Protein AF-A0A060W555-F1 (afdb_monomer_lite)

Sequence (257 aa):
MMDVLGPDVHVKNIGNIHFVQFDSEGVFGWILMDRNVIEMTLTAEPIEFIDMRSRKRRDLESKAELLHSDVLPRIPNPIACLSSNDMLIFQLTINYNDRHLSHFPVYQKDHLFNSNPSWDFGAFRRLERLMKQTQFNSTRFAHVFSETGKYVFLDNAIPEWSLVVVVSERGTECDPTAAVFQPMTPAQLVKHGVIKQHRLNLLPDWGAIVGEVHSVCISNATLIPYLWCISSMLNIFSQSNCLDYSEVVDTSLFKSQ

pLDDT: mean 71.13, std 19.45, range [26.72, 94.5]

Radius of gyration: 34.6 Å; chains: 1; bounding box: 97×50×105 Å

Organism: Oncorhynchus mykiss (NCBI:txid8022)

Foldseek 3Di:
DAQEADDPDDDPDADAEWEWEFDPVFIWTFDDPDPVVVVCVVPDDDDDPPPPPDDDDDDPDVVVVVVVPPPTPTAGLWEFFAEARYKYKYFWAADPVALLQTWDWDWDLPFLQWPCNPDPPVQVVVVNCCSHPHPDDRRIYMYTHRDAGWTKTAISNHRVHIYIYGYDDVPRGDPPVDGSIDHPDPVVCVVSVSDRNDPPPPDPPPVVVCVVVVVVVVCCVPVVVVVVVVVVVVVVVVVVPPPDDDDDDDDDDDDDD

Secondary structure (DSSP, 8-state):
---EE---S--SS---EEEEEEETTEEEEE----HHHHHHHHHPPP-----------SS-STTTGGGSS----EEESEEEEE-TTEEEEEE-B--SS-GGG-B-EEE-TT-TT---TT--THHHHHHHHHHHHS-----EEEEEE-S-EEEEEEESS-TT-EEEEEEPPTTS---TTS-SEEE--HHHHHHTT------------HHHHHHHHHHHHHHHHHHHHHHHHHHHHHHHHHHTT-S--------------

Structure (mmCIF, N/CA/C/O backbone):
data_AF-A0A060W555-F1
#
_entry.id   AF-A0A060W555-F1
#
loop_
_atom_site.group_PDB
_atom_site.id
_atom_site.type_symbol
_atom_site.label_atom_id
_atom_site.label_alt_id
_atom_site.label_comp_id
_atom_site.label_asym_id
_atom_site.label_entity_id
_atom_site.label_seq_id
_atom_site.pdbx_PDB_ins_code
_atom_site.Cartn_x
_atom_site.Cartn_y
_atom_site.Cartn_z
_atom_site.occupancy
_atom_site.B_iso_or_equiv
_atom_site.auth_seq_id
_atom_site.auth_comp_id
_atom_site.auth_asym_id
_atom_site.auth_atom_id
_atom_site.pdbx_PDB_model_num
ATOM 1 N N . MET A 1 1 ? 8.173 -26.189 -8.521 1.00 43.22 1 MET A N 1
ATOM 2 C CA . MET A 1 1 ? 8.620 -24.784 -8.397 1.00 43.22 1 MET A CA 1
ATOM 3 C C . MET A 1 1 ? 7.716 -24.115 -7.371 1.00 43.22 1 MET A C 1
ATOM 5 O O . MET A 1 1 ? 6.527 -24.400 -7.410 1.00 43.22 1 MET A O 1
ATOM 9 N N . MET A 1 2 ? 8.241 -23.347 -6.409 1.00 45.09 2 MET A N 1
ATOM 10 C CA . MET A 1 2 ? 7.394 -22.633 -5.436 1.00 45.09 2 MET A CA 1
ATOM 11 C C . MET A 1 2 ? 7.111 -21.229 -5.965 1.00 45.09 2 MET A C 1
ATOM 13 O O . MET A 1 2 ? 8.002 -20.386 -5.999 1.00 45.09 2 MET A O 1
ATOM 17 N N . ASP A 1 3 ? 5.886 -21.017 -6.432 1.00 71.81 3 ASP A N 1
ATOM 18 C CA . ASP A 1 3 ? 5.451 -19.766 -7.062 1.00 71.81 3 ASP A CA 1
ATOM 19 C C . ASP A 1 3 ? 4.991 -18.697 -6.045 1.00 71.81 3 ASP A C 1
ATOM 21 O O . ASP A 1 3 ? 5.063 -17.503 -6.325 1.00 71.81 3 ASP A O 1
ATOM 25 N N . VAL A 1 4 ? 4.618 -19.111 -4.827 1.00 76.25 4 VAL A N 1
ATOM 26 C CA . VAL A 1 4 ? 4.219 -18.217 -3.726 1.00 76.25 4 VAL A CA 1
ATOM 27 C C . VAL A 1 4 ? 5.290 -18.193 -2.630 1.00 76.25 4 VAL A C 1
ATOM 29 O O . VAL A 1 4 ? 5.727 -19.244 -2.161 1.00 76.25 4 VAL A O 1
ATOM 32 N N . LEU A 1 5 ? 5.684 -16.994 -2.194 1.00 82.12 5 LEU A N 1
ATOM 33 C CA . LEU A 1 5 ? 6.508 -16.751 -1.007 1.00 82.12 5 LEU A CA 1
ATOM 34 C C . LEU A 1 5 ? 5.628 -16.426 0.212 1.00 82.12 5 LEU A C 1
ATOM 36 O O . LEU A 1 5 ? 4.800 -15.518 0.155 1.00 82.12 5 LEU A O 1
ATOM 40 N N . GLY A 1 6 ? 5.873 -17.100 1.338 1.00 77.19 6 GLY A N 1
ATOM 41 C CA . GLY A 1 6 ? 5.122 -16.912 2.585 1.00 77.19 6 GLY A CA 1
ATOM 42 C C . GLY A 1 6 ? 3.840 -17.763 2.665 1.00 77.19 6 GLY A C 1
ATOM 43 O O . GLY A 1 6 ? 3.644 -18.646 1.829 1.00 77.19 6 GLY A O 1
ATOM 44 N N . PRO A 1 7 ? 2.968 -17.523 3.664 1.00 71.12 7 PRO A N 1
ATOM 45 C CA . PRO A 1 7 ? 3.094 -16.498 4.704 1.00 71.12 7 PRO A CA 1
ATOM 46 C C . PRO A 1 7 ? 4.160 -16.836 5.763 1.00 71.12 7 PRO A C 1
ATOM 48 O O . PRO A 1 7 ? 4.247 -17.965 6.237 1.00 71.12 7 PRO A O 1
ATOM 51 N N . ASP A 1 8 ? 4.941 -15.832 6.187 1.00 65.62 8 ASP A N 1
ATOM 52 C CA . ASP A 1 8 ? 5.960 -15.978 7.252 1.00 65.62 8 ASP A CA 1
ATOM 53 C C . ASP A 1 8 ? 5.332 -16.297 8.638 1.00 65.62 8 ASP A C 1
ATOM 55 O O . ASP A 1 8 ? 6.018 -16.799 9.529 1.00 65.62 8 ASP A O 1
ATOM 59 N N . VAL A 1 9 ? 4.030 -16.030 8.838 1.00 68.31 9 VAL A N 1
ATOM 60 C CA . VAL A 1 9 ? 3.319 -16.190 10.123 1.00 68.31 9 VAL A CA 1
ATOM 61 C C . VAL A 1 9 ? 2.341 -17.369 10.076 1.00 68.31 9 VAL A C 1
ATOM 63 O O . VAL A 1 9 ? 1.409 -17.389 9.276 1.00 68.31 9 VAL A O 1
ATOM 66 N N . HIS A 1 10 ? 2.503 -18.325 10.995 1.00 63.22 10 HIS A N 1
ATOM 67 C CA . HIS A 1 10 ? 1.606 -19.478 11.150 1.00 63.22 10 HIS A CA 1
ATOM 68 C C . HIS A 1 10 ? 0.329 -19.101 11.927 1.00 63.22 10 HIS A C 1
ATOM 70 O O . HIS A 1 10 ? 0.179 -19.414 13.111 1.00 63.22 10 HIS A O 1
ATOM 76 N N . VAL A 1 11 ? -0.600 -18.409 11.264 1.00 63.72 11 VAL A N 1
ATOM 77 C CA . VAL A 1 11 ? -1.902 -18.041 11.844 1.00 63.72 11 VAL A CA 1
ATOM 78 C C . VAL A 1 11 ? -2.838 -19.256 11.846 1.00 63.72 11 VAL A C 1
ATOM 80 O O . VAL A 1 11 ? -3.101 -19.850 10.805 1.00 63.72 11 VAL A O 1
ATOM 83 N N . LYS A 1 12 ? -3.363 -19.635 13.021 1.00 61.41 12 LYS A N 1
ATOM 84 C CA . LYS A 1 12 ? -4.212 -20.838 13.196 1.00 61.41 12 LYS A CA 1
ATOM 85 C C . LYS A 1 12 ? -5.604 -20.747 12.555 1.00 61.41 12 LYS A C 1
ATOM 87 O O . LYS A 1 12 ? -6.291 -21.759 12.481 1.00 61.41 12 LYS A O 1
ATOM 92 N N . ASN A 1 13 ? -6.030 -19.552 12.160 1.00 72.19 13 ASN A N 1
ATOM 93 C CA . ASN A 1 13 ? -7.325 -19.285 11.549 1.00 72.19 13 ASN A CA 1
ATOM 94 C C . ASN A 1 13 ? -7.154 -18.137 10.547 1.00 72.19 13 ASN A C 1
ATOM 96 O O . ASN A 1 13 ? -7.104 -16.977 10.952 1.00 72.19 13 ASN A O 1
ATOM 100 N N . ILE A 1 14 ? -6.990 -18.474 9.268 1.00 75.88 14 ILE A N 1
ATOM 101 C CA . ILE A 1 14 ? -6.924 -17.498 8.173 1.00 75.88 14 ILE A CA 1
ATOM 102 C C . ILE A 1 14 ? -8.362 -17.102 7.819 1.00 75.88 14 ILE A C 1
ATOM 104 O O . ILE A 1 14 ? -9.239 -17.964 7.768 1.00 75.88 14 ILE A O 1
ATOM 108 N N . GLY A 1 15 ? -8.595 -15.806 7.625 1.00 78.62 15 GLY A N 1
ATOM 109 C CA . GLY A 1 15 ? -9.870 -15.255 7.179 1.00 78.62 15 GLY A CA 1
ATOM 110 C C . GLY A 1 15 ? -10.066 -15.387 5.668 1.00 78.62 15 GLY A C 1
ATOM 111 O O . GLY A 1 15 ? -9.721 -16.395 5.050 1.00 78.62 15 GLY A O 1
ATOM 112 N N . ASN A 1 16 ? -10.620 -14.345 5.061 1.00 82.62 16 ASN A N 1
ATOM 113 C CA . ASN A 1 16 ? -10.800 -14.259 3.619 1.00 82.62 16 ASN A CA 1
ATOM 114 C C . ASN A 1 16 ? -9.452 -14.098 2.898 1.00 82.62 16 ASN A C 1
ATOM 116 O O . ASN A 1 16 ? -8.476 -13.595 3.460 1.00 82.62 16 ASN A O 1
ATOM 120 N N . ILE A 1 17 ? -9.403 -14.516 1.631 1.00 82.31 17 ILE A N 1
ATOM 121 C CA . ILE A 1 17 ? -8.217 -14.400 0.776 1.00 82.31 17 ILE A CA 1
ATOM 122 C C . ILE A 1 17 ? -8.527 -13.425 -0.357 1.00 82.31 17 ILE A C 1
ATOM 124 O O . ILE A 1 17 ? -9.471 -13.628 -1.121 1.00 82.31 17 ILE A O 1
ATOM 128 N N . HIS A 1 18 ? -7.713 -12.382 -0.476 1.00 86.06 18 HIS A N 1
ATOM 129 C CA . HIS A 1 18 ? -7.883 -11.307 -1.447 1.00 86.06 18 HIS A CA 1
ATOM 130 C C . HIS A 1 18 ? -6.609 -11.111 -2.274 1.00 86.06 18 HIS A C 1
ATOM 132 O O . HIS A 1 18 ? -5.505 -11.386 -1.807 1.00 86.06 18 HIS A O 1
ATOM 138 N N . PHE A 1 19 ? -6.758 -10.635 -3.511 1.00 84.62 19 PHE A N 1
ATOM 139 C CA . PHE A 1 19 ? -5.667 -10.561 -4.483 1.00 84.62 19 PHE A CA 1
ATOM 140 C C . PHE A 1 19 ? -5.404 -9.113 -4.911 1.00 84.62 19 PHE A C 1
ATOM 142 O O . PHE A 1 19 ? -6.335 -8.354 -5.188 1.00 84.62 19 PHE A O 1
ATOM 149 N N . VAL A 1 20 ? -4.126 -8.736 -4.971 1.00 87.06 20 VAL A N 1
ATOM 150 C CA . VAL A 1 20 ? -3.661 -7.438 -5.484 1.00 87.06 20 VAL A CA 1
ATOM 151 C C . VAL A 1 20 ? -2.515 -7.675 -6.458 1.00 87.06 20 VAL A C 1
ATOM 153 O O . VAL A 1 20 ? -1.606 -8.448 -6.173 1.00 87.06 20 VAL A O 1
ATOM 156 N N . GLN A 1 21 ? -2.543 -6.990 -7.593 1.00 87.31 21 GLN A N 1
ATOM 157 C CA . GLN A 1 21 ? -1.526 -7.061 -8.638 1.00 87.31 21 GLN A CA 1
ATOM 158 C C . GLN A 1 21 ? -0.678 -5.787 -8.635 1.00 87.31 21 GLN A C 1
ATOM 160 O O . GLN A 1 21 ? -1.229 -4.688 -8.619 1.00 87.31 21 GLN A O 1
ATOM 165 N N . PHE A 1 22 ? 0.645 -5.950 -8.668 1.00 86.56 22 PHE A N 1
ATOM 166 C CA . PHE A 1 22 ? 1.635 -4.893 -8.883 1.00 86.56 22 PHE A CA 1
ATOM 167 C C . PHE A 1 22 ? 2.273 -5.117 -10.260 1.00 86.56 22 PHE A C 1
ATOM 169 O O . PHE A 1 22 ? 2.995 -6.097 -10.463 1.00 86.56 22 PHE A O 1
ATOM 176 N N . ASP A 1 23 ? 1.969 -4.240 -11.217 1.00 83.88 23 ASP A N 1
ATOM 177 C CA . ASP A 1 23 ? 2.331 -4.397 -12.629 1.00 83.88 23 A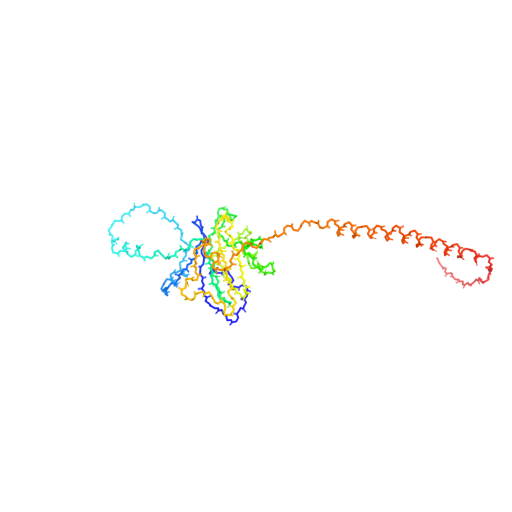SP A CA 1
ATOM 178 C C . ASP A 1 23 ? 2.733 -3.058 -13.260 1.00 83.88 23 ASP A C 1
ATOM 180 O O . ASP A 1 23 ? 2.424 -1.988 -12.745 1.00 83.88 23 ASP A O 1
ATOM 184 N N . SER A 1 24 ? 3.356 -3.142 -14.426 1.00 81.56 24 SER A N 1
ATOM 185 C CA . SER A 1 24 ? 3.757 -2.058 -15.326 1.00 81.56 24 SER A CA 1
ATOM 186 C C . SER A 1 24 ? 2.614 -1.176 -15.854 1.00 81.56 24 SER A C 1
ATOM 188 O O . SER A 1 24 ? 2.875 -0.118 -16.424 1.00 81.56 24 SER A O 1
ATOM 190 N N . GLU A 1 25 ? 1.354 -1.568 -15.636 1.00 78.19 25 GLU A N 1
ATOM 191 C CA . GLU A 1 25 ? 0.164 -0.740 -15.885 1.00 78.19 25 GLU A CA 1
ATOM 192 C C . GLU A 1 25 ? -0.353 -0.007 -14.629 1.00 78.19 25 GLU A C 1
ATOM 194 O O . GLU A 1 25 ? -1.185 0.894 -14.750 1.00 78.19 25 GLU A O 1
ATOM 199 N N . GLY A 1 26 ? 0.062 -0.415 -13.423 1.00 79.56 26 GLY A N 1
ATOM 200 C CA . GLY A 1 26 ? -0.498 0.076 -12.162 1.00 79.56 26 GLY A CA 1
ATOM 201 C C . GLY A 1 26 ? -0.587 -0.962 -11.038 1.00 79.56 26 GLY A C 1
ATOM 202 O O . GLY A 1 26 ? -0.265 -2.142 -11.195 1.00 79.56 26 GLY A O 1
ATOM 203 N N . VAL A 1 27 ? -1.101 -0.512 -9.888 1.00 82.44 27 VAL A N 1
ATOM 204 C CA . VAL A 1 27 ? -1.484 -1.375 -8.758 1.00 82.44 27 VAL A CA 1
ATOM 205 C C . VAL A 1 27 ? -2.998 -1.572 -8.756 1.00 82.44 27 VAL A C 1
ATOM 207 O O . VAL A 1 27 ? -3.743 -0.591 -8.706 1.00 82.44 27 VAL A O 1
ATOM 210 N N . PHE A 1 28 ? -3.456 -2.829 -8.788 1.00 82.69 28 PHE A N 1
ATOM 211 C CA . PHE A 1 28 ? -4.868 -3.182 -8.986 1.00 82.69 28 PHE A CA 1
ATOM 212 C C . PHE A 1 28 ? -5.403 -4.154 -7.933 1.00 82.69 28 PHE A C 1
ATOM 214 O O . PHE A 1 28 ? -4.825 -5.218 -7.714 1.00 82.69 28 PHE A O 1
ATOM 221 N N . GLY A 1 29 ? -6.547 -3.828 -7.327 1.00 80.69 29 GLY A N 1
ATOM 222 C CA . GLY A 1 29 ? -7.304 -4.749 -6.470 1.00 80.69 29 GLY A CA 1
ATOM 223 C C . GLY A 1 29 ? -8.239 -5.639 -7.293 1.00 80.69 29 GLY A C 1
ATOM 224 O O . GLY A 1 29 ? -8.904 -5.137 -8.201 1.00 80.69 29 GLY A O 1
ATOM 225 N N . TRP A 1 30 ? -8.289 -6.938 -6.983 1.00 74.62 30 TRP A N 1
ATOM 226 C CA . TRP A 1 30 ? -9.072 -7.942 -7.717 1.00 74.62 30 TRP A CA 1
ATOM 227 C C . TRP A 1 30 ? -10.288 -8.415 -6.907 1.00 74.62 30 TRP A C 1
ATOM 229 O O . TRP A 1 30 ? -10.146 -9.080 -5.880 1.00 74.62 30 TRP A O 1
ATOM 239 N N . ILE A 1 31 ? -11.500 -8.124 -7.389 1.00 66.69 31 ILE A N 1
ATOM 240 C CA . ILE A 1 31 ? -12.746 -8.627 -6.789 1.00 66.69 31 ILE A CA 1
ATOM 241 C C . ILE A 1 31 ? -13.133 -9.946 -7.476 1.00 66.69 31 ILE A C 1
ATOM 243 O O . ILE A 1 31 ? -13.785 -9.954 -8.518 1.00 66.69 31 ILE A O 1
ATOM 247 N N . LEU A 1 32 ? -12.702 -11.067 -6.895 1.00 60.81 32 LEU A N 1
ATOM 248 C CA . LEU A 1 32 ? -12.999 -12.416 -7.388 1.00 60.81 32 LEU A CA 1
ATOM 249 C C . LEU A 1 32 ? -14.419 -12.839 -6.979 1.00 60.81 32 LEU A C 1
ATOM 251 O O . LEU A 1 32 ? -14.627 -13.317 -5.866 1.00 60.81 32 LEU A O 1
ATOM 255 N N . MET A 1 33 ? -15.389 -12.658 -7.880 1.00 54.38 33 MET A N 1
ATOM 256 C CA . MET A 1 33 ? -16.788 -13.054 -7.650 1.00 54.38 33 MET A CA 1
ATOM 257 C C . MET A 1 33 ? -17.048 -14.553 -7.890 1.00 54.38 33 MET A C 1
ATOM 259 O O . MET A 1 33 ? -17.910 -15.131 -7.232 1.00 54.38 33 MET A O 1
ATOM 263 N N . ASP A 1 34 ? -16.294 -15.194 -8.793 1.00 48.31 34 ASP A N 1
ATOM 264 C CA . ASP A 1 34 ? -16.591 -16.540 -9.302 1.00 48.31 34 ASP A CA 1
ATOM 265 C C . ASP A 1 34 ? -15.461 -17.554 -9.095 1.00 48.31 34 ASP A C 1
ATOM 267 O O . ASP A 1 34 ? -14.292 -17.291 -9.379 1.00 48.31 34 ASP A O 1
ATOM 271 N N . ARG A 1 35 ? -15.818 -18.774 -8.664 1.00 46.81 35 ARG A N 1
ATOM 272 C CA . ARG A 1 35 ? -14.850 -19.846 -8.345 1.00 46.81 35 ARG A CA 1
ATOM 273 C C . ARG A 1 35 ? -13.970 -20.263 -9.524 1.00 46.81 35 ARG A C 1
ATOM 275 O O . ARG A 1 35 ? -12.786 -20.511 -9.321 1.00 46.81 35 ARG A O 1
ATOM 282 N N . ASN A 1 36 ? -14.518 -20.311 -10.737 1.00 43.91 36 ASN A N 1
ATOM 283 C CA . ASN A 1 36 ? -13.766 -20.726 -11.928 1.00 43.91 36 ASN A CA 1
ATOM 284 C C . ASN A 1 36 ? -12.634 -19.730 -12.250 1.00 43.91 36 ASN A C 1
ATOM 286 O O . ASN A 1 36 ? -11.554 -20.125 -12.689 1.00 43.91 36 ASN A O 1
ATOM 290 N N . V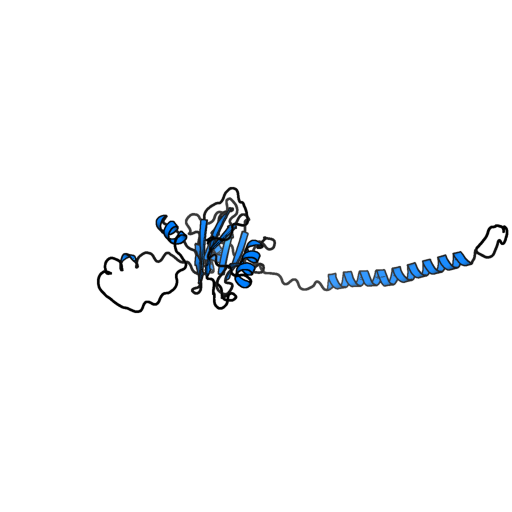AL A 1 37 ? -12.856 -18.443 -11.960 1.00 49.88 37 VAL A N 1
ATOM 291 C CA . VAL A 1 37 ? -11.844 -17.387 -12.095 1.00 49.88 37 VAL A CA 1
ATOM 292 C C . VAL A 1 37 ? -10.722 -17.574 -11.073 1.00 49.88 37 VAL A C 1
ATOM 294 O O . VAL A 1 37 ? -9.567 -17.304 -11.392 1.00 49.88 37 VAL A O 1
ATOM 297 N N . ILE A 1 38 ? -11.019 -18.078 -9.868 1.00 51.53 38 ILE A N 1
ATOM 298 C CA . ILE A 1 38 ? -10.000 -18.365 -8.845 1.00 51.53 38 ILE A CA 1
ATOM 299 C C . ILE A 1 38 ? -9.034 -19.447 -9.344 1.00 51.53 38 ILE A C 1
ATOM 301 O O . ILE A 1 38 ? -7.824 -19.247 -9.278 1.00 51.53 38 ILE A O 1
ATOM 305 N N . GLU A 1 39 ? -9.533 -20.559 -9.898 1.00 45.34 39 GLU A N 1
ATOM 306 C CA . GLU A 1 39 ? -8.666 -21.604 -10.465 1.00 45.34 39 GLU A CA 1
ATOM 307 C C . GLU A 1 39 ? -7.840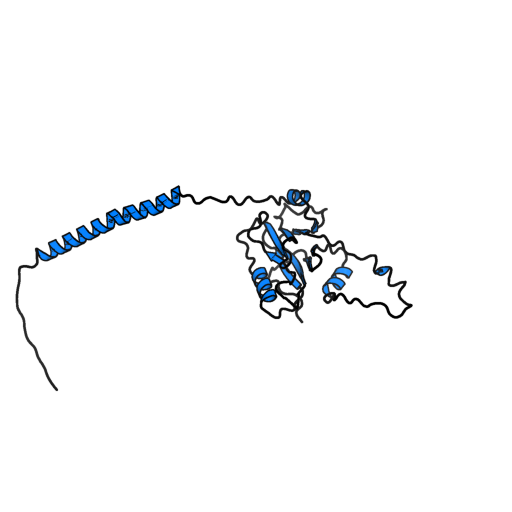 -21.082 -11.644 1.00 45.34 39 GLU A C 1
ATOM 309 O O . GLU A 1 39 ? -6.631 -21.311 -11.684 1.00 45.34 39 GLU A O 1
ATOM 314 N N . MET A 1 40 ? -8.439 -20.317 -12.563 1.00 44.19 40 MET A N 1
ATOM 315 C CA . MET A 1 40 ? -7.700 -19.724 -13.683 1.00 44.19 40 MET A CA 1
ATOM 316 C C . MET A 1 40 ? -6.640 -18.711 -13.214 1.00 44.19 40 MET A C 1
ATOM 318 O O . MET A 1 40 ? -5.519 -18.729 -13.710 1.00 44.19 40 MET A O 1
ATOM 322 N N . THR A 1 41 ? -6.940 -17.885 -12.208 1.00 51.84 41 THR A N 1
ATOM 323 C CA . THR A 1 41 ? -5.991 -16.912 -11.634 1.00 51.84 41 THR A CA 1
ATOM 324 C C . THR A 1 41 ? -4.850 -17.602 -10.882 1.00 51.84 41 THR A C 1
ATOM 326 O O . THR A 1 41 ? -3.710 -17.159 -10.970 1.00 51.84 41 THR A O 1
ATOM 329 N N . LEU A 1 42 ? -5.121 -18.703 -10.170 1.00 52.09 42 LEU A N 1
ATOM 330 C CA . LEU A 1 42 ? -4.097 -19.483 -9.464 1.00 52.09 42 LEU A CA 1
ATOM 331 C C . LEU A 1 42 ? -3.204 -20.292 -10.419 1.00 52.09 42 LEU A C 1
ATOM 333 O O . LEU A 1 42 ? -2.013 -20.452 -10.149 1.00 52.09 42 LEU A O 1
ATOM 337 N N . THR A 1 43 ? -3.758 -20.798 -11.523 1.00 47.25 43 THR A N 1
ATOM 338 C CA . THR A 1 43 ? -3.033 -21.625 -12.507 1.00 47.25 43 THR A CA 1
ATOM 339 C C . THR A 1 43 ? -2.382 -20.836 -13.642 1.00 47.25 43 THR A C 1
ATOM 341 O O . THR A 1 43 ? -1.534 -21.393 -14.335 1.00 47.25 43 THR A O 1
ATOM 344 N N . ALA A 1 44 ? -2.723 -19.557 -13.826 1.00 48.97 44 ALA A N 1
ATOM 345 C CA . ALA A 1 44 ? -2.072 -18.702 -14.810 1.00 48.97 44 ALA A CA 1
ATOM 346 C C . ALA A 1 44 ? -0.578 -18.523 -14.487 1.00 48.97 44 ALA A C 1
ATOM 348 O O . ALA A 1 44 ? -0.215 -17.941 -13.461 1.00 48.97 44 ALA A O 1
ATOM 349 N N . GLU A 1 45 ? 0.272 -19.006 -15.394 1.00 40.28 45 GLU A N 1
ATOM 350 C CA . GLU A 1 45 ? 1.663 -18.567 -15.531 1.00 40.28 45 GLU A CA 1
ATOM 351 C C . GLU A 1 45 ? 1.698 -17.076 -15.943 1.00 40.28 45 GLU A C 1
ATOM 353 O O . GLU A 1 45 ? 0.714 -16.574 -16.500 1.00 40.28 45 GLU A O 1
ATOM 358 N N . PRO A 1 46 ? 2.781 -16.328 -15.644 1.00 40.47 46 PRO A N 1
ATOM 359 C CA . PRO A 1 46 ? 2.843 -14.892 -15.913 1.00 40.47 46 PRO A CA 1
ATOM 360 C C . PRO A 1 46 ? 2.598 -14.569 -17.393 1.00 40.47 46 PRO A C 1
ATOM 362 O O . PRO A 1 46 ? 3.154 -15.205 -18.288 1.00 40.47 46 PRO A O 1
ATOM 365 N N . ILE A 1 47 ? 1.767 -13.553 -17.641 1.00 39.47 47 ILE A N 1
ATOM 366 C CA . ILE A 1 47 ? 1.320 -13.170 -18.983 1.00 39.47 47 ILE A CA 1
ATOM 367 C C . ILE A 1 47 ? 2.466 -12.474 -19.729 1.00 39.47 47 ILE A C 1
ATOM 369 O O . ILE A 1 47 ? 2.618 -11.254 -19.669 1.00 39.47 47 ILE A O 1
ATOM 373 N N . GLU A 1 48 ? 3.267 -13.240 -20.470 1.00 26.72 48 GLU A N 1
ATOM 374 C CA . GLU A 1 48 ? 4.141 -12.658 -21.488 1.00 26.72 48 GLU A CA 1
ATOM 375 C C . GLU A 1 48 ? 3.288 -12.039 -22.609 1.00 26.72 48 GLU A C 1
ATOM 377 O O . GLU A 1 48 ? 2.506 -12.717 -23.279 1.00 26.72 48 GLU A O 1
ATOM 382 N N . PHE A 1 49 ? 3.456 -10.732 -22.831 1.00 34.53 49 PHE A N 1
ATOM 383 C CA . PHE A 1 49 ? 2.831 -9.983 -23.926 1.00 34.53 49 PHE A CA 1
ATOM 384 C C . PHE A 1 49 ? 3.431 -10.388 -25.288 1.00 34.53 49 PHE A C 1
ATOM 386 O O . PHE A 1 49 ? 4.255 -9.685 -25.876 1.00 34.53 49 PHE A O 1
ATOM 393 N N . ILE A 1 50 ? 3.011 -11.537 -25.818 1.00 32.19 50 ILE A N 1
ATOM 394 C CA . ILE A 1 50 ? 3.408 -11.988 -27.156 1.00 32.19 50 ILE A CA 1
ATOM 395 C C . ILE A 1 50 ? 2.607 -11.209 -28.218 1.00 32.19 50 ILE A C 1
ATOM 397 O O . ILE A 1 50 ? 1.484 -11.588 -28.560 1.00 32.19 50 ILE A O 1
ATOM 401 N N . ASP A 1 51 ? 3.203 -10.153 -28.799 1.00 37.03 51 ASP A N 1
ATOM 402 C CA . ASP A 1 51 ? 2.735 -9.521 -30.054 1.00 37.03 51 ASP A CA 1
ATOM 403 C C . ASP A 1 51 ? 2.876 -10.506 -31.227 1.00 37.03 51 ASP A C 1
ATOM 405 O O . ASP A 1 51 ? 3.800 -10.447 -32.046 1.00 37.03 51 ASP A O 1
ATOM 409 N N . MET A 1 52 ? 1.947 -11.458 -31.315 1.00 30.14 52 MET A N 1
ATOM 410 C CA . MET A 1 52 ? 1.885 -12.403 -32.422 1.00 30.14 52 MET A CA 1
ATOM 411 C C . MET A 1 52 ? 1.124 -11.800 -33.606 1.00 30.14 52 MET A C 1
ATOM 413 O O . MET A 1 52 ? -0.012 -12.165 -33.920 1.00 30.14 52 MET A O 1
ATOM 417 N N . ARG A 1 53 ? 1.801 -10.887 -34.314 1.00 33.72 53 ARG A N 1
ATOM 418 C CA . ARG A 1 53 ? 1.353 -10.320 -35.594 1.00 33.72 53 ARG A CA 1
ATOM 419 C C . ARG A 1 53 ? 0.911 -11.396 -36.593 1.00 33.72 53 ARG A C 1
ATOM 421 O O . ARG A 1 53 ? 1.722 -11.972 -37.314 1.00 33.72 53 ARG A O 1
ATOM 428 N N . SER A 1 54 ? -0.406 -11.567 -36.681 1.00 46.34 54 SER A N 1
ATOM 429 C CA . SER A 1 54 ? -1.195 -12.041 -37.825 1.00 46.34 54 SER A CA 1
ATOM 430 C C . SER A 1 54 ? -0.533 -13.059 -38.765 1.00 46.34 54 SER A C 1
ATOM 432 O O . SER A 1 54 ? 0.169 -12.699 -39.716 1.00 46.34 54 SER A O 1
ATOM 434 N N . ARG A 1 55 ? -0.902 -14.340 -38.615 1.00 40.19 55 ARG A N 1
ATOM 435 C CA . ARG A 1 55 ? -0.905 -15.307 -39.727 1.00 40.19 55 ARG A CA 1
ATOM 436 C C . ARG A 1 55 ? -1.907 -16.446 -39.504 1.00 40.19 55 ARG A C 1
ATOM 438 O O . ARG A 1 55 ? -1.773 -17.210 -38.563 1.00 40.19 55 ARG A O 1
ATOM 445 N N . LYS A 1 56 ? -2.813 -16.615 -40.484 1.00 36.78 56 LYS A N 1
ATOM 446 C CA . LYS A 1 56 ? -3.621 -17.828 -40.764 1.00 36.78 56 LYS A CA 1
ATOM 447 C C . LYS A 1 56 ? -4.720 -18.141 -39.709 1.00 36.78 56 LYS A C 1
ATOM 449 O O . LYS A 1 56 ? -4.464 -18.856 -38.757 1.00 36.78 56 LYS A O 1
ATOM 454 N N . ARG A 1 57 ? -5.932 -17.560 -39.750 1.00 46.00 57 ARG A N 1
ATOM 455 C CA . ARG A 1 57 ? -7.019 -17.550 -40.777 1.00 46.00 57 ARG A CA 1
ATOM 456 C C . ARG A 1 57 ? -7.982 -18.759 -40.694 1.00 46.00 57 ARG A C 1
ATOM 458 O O . ARG A 1 57 ? -7.697 -19.788 -41.302 1.00 46.00 57 ARG A O 1
ATOM 465 N N . ARG A 1 58 ? -9.182 -18.501 -40.137 1.00 47.12 58 ARG A N 1
ATOM 466 C CA . ARG A 1 58 ? -10.406 -19.347 -40.054 1.00 47.12 58 ARG A CA 1
ATOM 467 C C . ARG A 1 58 ? -10.359 -20.539 -39.082 1.00 47.12 58 ARG A C 1
ATOM 469 O O . ARG A 1 58 ? -10.159 -21.656 -39.540 1.00 47.12 58 ARG A O 1
ATOM 476 N N . ASP A 1 59 ? -10.594 -20.265 -37.794 1.00 42.75 59 ASP A N 1
ATOM 477 C CA . ASP A 1 59 ? -11.566 -21.004 -36.947 1.00 42.75 59 ASP A CA 1
ATOM 478 C C . ASP A 1 59 ? -11.777 -20.281 -35.588 1.00 42.75 59 ASP A C 1
ATOM 480 O O . ASP A 1 59 ? -11.624 -20.845 -34.508 1.00 42.75 59 ASP A O 1
ATOM 484 N N . LEU A 1 60 ? -11.981 -18.954 -35.623 1.00 48.66 60 LEU A N 1
ATOM 485 C CA . LEU A 1 60 ? -11.743 -18.077 -34.459 1.00 48.66 60 LEU A CA 1
ATOM 486 C C . LEU A 1 60 ? -12.822 -16.994 -34.285 1.00 48.66 60 LEU A C 1
ATOM 488 O O . LEU A 1 60 ? -12.531 -15.881 -33.870 1.00 48.66 60 LEU A O 1
ATOM 492 N N . GLU A 1 61 ? -14.067 -17.323 -34.623 1.00 45.00 61 GLU A N 1
ATOM 493 C CA . GLU A 1 61 ? -15.214 -16.407 -34.500 1.00 45.00 61 GLU A CA 1
ATOM 494 C C . GLU A 1 61 ? -15.972 -16.689 -33.188 1.00 45.00 61 GLU A C 1
ATOM 496 O O . GLU A 1 61 ? -16.063 -15.821 -32.326 1.00 45.00 61 GLU A O 1
ATOM 501 N N . SER A 1 62 ? -16.317 -17.956 -32.922 1.00 39.91 62 SER A N 1
ATOM 502 C CA . SER A 1 62 ? -16.948 -18.404 -31.665 1.00 39.91 62 SER A CA 1
ATOM 503 C C . SER A 1 62 ? -16.045 -18.364 -30.421 1.00 39.91 62 SER A C 1
ATOM 505 O O . SER A 1 62 ? -16.541 -18.463 -29.301 1.00 39.91 62 SER A O 1
ATOM 507 N N . LYS A 1 63 ? -14.721 -18.221 -30.585 1.00 42.72 63 LYS A N 1
ATOM 508 C CA . LYS A 1 63 ? -13.770 -18.054 -29.466 1.00 42.72 63 LYS A CA 1
ATOM 509 C C . LYS A 1 63 ? -13.360 -16.593 -29.231 1.00 42.72 63 LYS A C 1
ATOM 511 O O . LYS A 1 63 ? -12.771 -16.299 -28.198 1.00 42.72 63 LYS A O 1
ATOM 516 N N . ALA A 1 64 ? -13.673 -15.676 -30.149 1.00 41.81 64 ALA A N 1
ATOM 517 C CA . ALA A 1 64 ? -13.377 -14.252 -29.974 1.00 41.81 64 ALA A CA 1
ATOM 518 C C . ALA A 1 64 ? -14.404 -13.553 -29.068 1.00 41.81 64 ALA A C 1
ATOM 520 O O . ALA A 1 64 ? -14.034 -12.692 -28.272 1.00 41.81 64 ALA A O 1
ATOM 521 N N . GLU A 1 65 ? -15.678 -13.948 -29.138 1.00 37.16 65 GLU A N 1
ATOM 522 C CA . GLU A 1 65 ? -16.757 -13.343 -28.341 1.00 37.16 65 GLU A CA 1
ATOM 523 C C . GLU A 1 65 ? -16.612 -13.648 -26.838 1.00 37.16 65 GLU A C 1
ATOM 525 O O . GLU A 1 65 ? -16.772 -12.756 -26.008 1.00 37.16 65 GLU A O 1
ATOM 530 N N . LEU A 1 66 ? -16.170 -14.861 -26.480 1.00 41.56 66 LEU A N 1
ATOM 531 C CA . LEU A 1 66 ? -15.861 -15.234 -25.089 1.00 41.56 66 LEU A CA 1
ATOM 532 C C . LEU A 1 66 ? -14.652 -14.483 -24.495 1.00 41.56 66 LEU A C 1
ATOM 534 O O . LEU A 1 66 ? -14.482 -14.479 -23.282 1.00 41.56 66 LEU A O 1
ATOM 538 N N . LEU A 1 67 ? -13.824 -13.826 -25.316 1.00 43.84 67 LEU A N 1
ATOM 539 C CA . LEU A 1 67 ? -12.702 -13.000 -24.846 1.00 43.84 67 LEU A CA 1
ATOM 540 C C . LEU A 1 67 ? -13.086 -11.526 -24.620 1.00 43.84 67 LEU A C 1
ATOM 542 O O . LEU A 1 67 ? -12.238 -10.735 -24.218 1.00 43.84 67 LEU A O 1
ATOM 546 N N . HIS A 1 68 ? -14.350 -11.151 -24.846 1.00 38.88 68 HIS A N 1
ATOM 547 C CA . HIS A 1 68 ? -14.853 -9.784 -24.659 1.00 38.88 68 HIS A CA 1
ATOM 548 C C . HIS A 1 68 ? -15.728 -9.605 -23.401 1.00 38.88 68 HIS A C 1
ATOM 550 O O . HIS A 1 68 ? -16.326 -8.544 -23.233 1.00 38.88 68 HIS A O 1
ATOM 556 N N . SER A 1 69 ? -15.804 -10.609 -22.512 1.00 40.25 69 SER A N 1
ATOM 557 C CA . SER A 1 69 ? -16.722 -10.600 -21.354 1.00 40.25 69 SER A CA 1
ATOM 558 C C . SER A 1 69 ? -16.081 -10.836 -19.974 1.00 40.25 69 SER A C 1
ATOM 560 O O . SER A 1 69 ? -16.813 -10.832 -18.990 1.00 40.25 69 SER A O 1
ATOM 562 N N . ASP A 1 70 ? -14.754 -10.993 -19.873 1.00 42.97 70 ASP A N 1
ATOM 563 C CA . ASP A 1 70 ? -14.051 -11.302 -18.607 1.00 42.97 70 ASP A CA 1
ATOM 564 C C . ASP A 1 70 ? -12.855 -10.366 -18.316 1.00 42.97 70 ASP A C 1
ATOM 566 O O . ASP A 1 70 ? -11.826 -10.758 -17.761 1.00 42.97 70 ASP A O 1
ATOM 570 N N . VAL A 1 71 ? -12.992 -9.073 -18.638 1.00 50.44 71 VAL A N 1
ATOM 571 C CA . VAL A 1 71 ? -12.147 -8.049 -17.996 1.00 50.44 71 VAL A CA 1
ATOM 572 C C . VAL A 1 71 ? -12.659 -7.855 -16.570 1.00 50.44 71 VAL A C 1
ATOM 574 O O . VAL A 1 71 ? -13.531 -7.025 -16.310 1.00 50.44 71 VAL A O 1
ATOM 577 N N . LEU A 1 72 ? -12.121 -8.657 -15.649 1.00 55.09 72 LEU A N 1
ATOM 578 C CA . LEU A 1 72 ? -12.391 -8.560 -14.214 1.00 55.09 72 LEU A CA 1
ATOM 579 C C . LEU A 1 72 ? -12.215 -7.108 -13.732 1.00 55.09 72 LEU A C 1
ATOM 581 O O . LEU A 1 72 ? -11.312 -6.418 -14.218 1.00 55.09 72 LEU A O 1
ATOM 585 N N . PRO A 1 73 ? -13.030 -6.624 -12.774 1.00 63.06 73 PRO A N 1
ATOM 586 C CA . PRO A 1 73 ? -13.018 -5.227 -12.344 1.00 63.06 73 PRO A CA 1
ATOM 587 C C . PRO A 1 73 ? -11.737 -4.879 -11.562 1.00 63.06 73 PRO A C 1
ATOM 589 O O . PRO A 1 73 ? -11.720 -4.848 -10.331 1.00 63.06 73 PRO A O 1
ATOM 592 N N . ARG A 1 74 ? -10.656 -4.602 -12.300 1.00 70.44 74 ARG A N 1
ATOM 593 C CA . ARG A 1 74 ? -9.361 -4.115 -11.811 1.00 70.44 74 ARG A CA 1
ATOM 594 C C . ARG A 1 74 ? -9.534 -2.693 -11.279 1.00 70.44 74 ARG A C 1
ATOM 596 O O . ARG A 1 74 ? -9.716 -1.758 -12.054 1.00 70.44 74 ARG A O 1
ATOM 603 N N . ILE A 1 75 ? -9.460 -2.517 -9.961 1.00 76.25 75 ILE A N 1
ATOM 604 C CA . ILE A 1 75 ? -9.564 -1.193 -9.328 1.00 76.25 75 ILE A CA 1
ATOM 605 C C . ILE A 1 75 ? -8.157 -0.593 -9.175 1.00 76.25 75 ILE A C 1
ATOM 607 O O . ILE A 1 75 ? -7.398 -1.114 -8.354 1.00 76.25 75 ILE A O 1
ATOM 611 N N . PRO A 1 76 ? -7.792 0.470 -9.926 1.00 79.31 76 PRO A N 1
ATOM 612 C CA . PRO A 1 76 ? -6.483 1.112 -9.821 1.00 79.31 76 PRO A CA 1
ATOM 613 C C . PRO A 1 76 ? -6.354 1.897 -8.513 1.00 79.31 76 PRO A C 1
ATOM 615 O O . PRO A 1 76 ? -7.323 2.515 -8.063 1.00 79.31 76 PRO A O 1
ATOM 618 N N . ASN A 1 77 ? -5.150 1.897 -7.932 1.00 84.25 77 ASN A N 1
ATOM 619 C CA . ASN A 1 77 ? -4.847 2.495 -6.626 1.00 84.25 77 ASN A CA 1
ATOM 620 C C . ASN A 1 77 ? -5.919 2.140 -5.571 1.00 84.25 77 ASN A C 1
ATOM 622 O O . ASN A 1 77 ? -6.696 3.003 -5.148 1.00 84.25 77 ASN A O 1
ATOM 626 N N . PRO A 1 78 ? -6.045 0.856 -5.195 1.00 88.06 78 PRO A N 1
ATOM 627 C CA . PRO A 1 78 ? -7.116 0.394 -4.326 1.00 88.06 78 PRO A CA 1
ATOM 628 C C . PRO A 1 78 ? -6.900 0.780 -2.853 1.00 88.06 78 PRO A C 1
ATOM 630 O O . PRO A 1 78 ? -5.806 0.681 -2.294 1.00 88.06 78 PRO A O 1
ATOM 633 N N . ILE A 1 79 ? -8.000 1.116 -2.187 1.00 86.44 79 ILE A N 1
ATOM 634 C CA . ILE A 1 79 ? -8.169 0.945 -0.745 1.00 86.44 79 ILE A CA 1
ATOM 635 C C . ILE A 1 79 ? -8.748 -0.460 -0.539 1.00 86.44 79 ILE A C 1
ATOM 637 O O . ILE A 1 79 ? -9.797 -0.776 -1.099 1.00 86.44 79 ILE A O 1
ATOM 641 N N . ALA A 1 80 ? -8.065 -1.298 0.236 1.00 88.94 80 ALA A N 1
ATOM 642 C CA . ALA A 1 80 ? -8.495 -2.639 0.615 1.00 88.94 80 ALA A CA 1
ATOM 643 C C . ALA A 1 80 ? -8.992 -2.623 2.065 1.00 88.94 80 ALA A C 1
ATOM 645 O O . ALA A 1 80 ? -8.207 -2.350 2.972 1.00 88.94 80 ALA A O 1
ATOM 646 N N . CYS A 1 81 ? -10.275 -2.899 2.290 1.00 88.06 81 CYS A N 1
ATOM 647 C CA . CYS A 1 81 ? -10.868 -2.948 3.624 1.00 88.06 81 CYS A CA 1
ATOM 648 C C . CYS A 1 81 ? -11.010 -4.411 4.069 1.00 88.06 81 CYS A C 1
ATOM 650 O O . CYS A 1 81 ? -11.749 -5.172 3.448 1.00 88.06 81 CYS A O 1
ATOM 652 N N . LEU A 1 82 ? -10.269 -4.799 5.108 1.00 88.06 82 LEU A N 1
ATOM 653 C CA . LEU A 1 82 ? -10.063 -6.179 5.553 1.00 88.06 82 LEU A CA 1
ATOM 654 C C . LEU A 1 82 ? -10.538 -6.403 6.992 1.00 88.06 82 LEU A C 1
ATOM 656 O O . LEU A 1 82 ? -10.506 -5.494 7.823 1.00 88.06 82 LEU A O 1
ATOM 660 N N . SER A 1 83 ? -10.879 -7.649 7.302 1.00 87.25 83 SER A N 1
ATOM 661 C CA . SER A 1 83 ? -11.059 -8.142 8.669 1.00 87.25 83 SER A CA 1
ATOM 662 C C . SER A 1 83 ? -9.729 -8.608 9.269 1.00 87.25 83 SER A C 1
ATOM 664 O O . SER A 1 83 ? -8.791 -8.985 8.563 1.00 87.25 83 SER A O 1
ATOM 666 N N . SER A 1 84 ? -9.644 -8.638 10.601 1.00 86.62 84 SER A N 1
ATOM 667 C CA . SER A 1 84 ? -8.482 -9.200 11.303 1.00 86.62 84 SER A CA 1
ATOM 668 C C . SER A 1 84 ? -8.277 -10.680 10.939 1.00 86.62 84 SER A C 1
ATOM 670 O O . SER A 1 84 ? -9.170 -11.507 11.139 1.00 86.62 84 SER A O 1
ATOM 672 N N . ASN A 1 85 ? -7.056 -11.015 10.509 1.00 87.69 85 ASN A N 1
ATOM 673 C CA . ASN A 1 85 ? -6.588 -12.310 9.984 1.00 87.69 85 ASN A CA 1
ATOM 674 C C . ASN A 1 85 ? -6.973 -12.627 8.523 1.00 87.69 85 ASN A C 1
ATOM 676 O O . ASN A 1 85 ? -6.696 -13.740 8.069 1.00 87.69 85 ASN A O 1
ATOM 680 N N . ASP A 1 86 ? -7.532 -11.680 7.762 1.00 87.00 86 ASP A N 1
ATOM 681 C CA . ASP A 1 86 ? -7.624 -11.816 6.300 1.00 87.00 86 ASP A CA 1
ATOM 682 C C . ASP A 1 86 ? -6.217 -11.805 5.660 1.00 87.00 86 ASP A C 1
ATOM 684 O O . ASP A 1 86 ? -5.261 -11.220 6.186 1.00 87.00 86 ASP A O 1
ATOM 688 N N . MET A 1 87 ? -6.076 -12.470 4.512 1.00 86.69 87 MET A N 1
ATOM 689 C CA . MET A 1 87 ? -4.810 -12.624 3.792 1.00 86.69 87 MET A CA 1
ATOM 690 C C . MET A 1 87 ? -4.837 -11.897 2.448 1.00 86.69 87 MET A C 1
ATOM 692 O O . MET A 1 87 ? -5.740 -12.106 1.638 1.00 86.69 87 MET A O 1
ATOM 696 N N . LEU A 1 88 ? -3.794 -11.110 2.174 1.00 88.75 88 LEU A N 1
ATOM 697 C CA . LEU A 1 88 ? -3.522 -10.587 0.837 1.00 88.75 88 LEU A CA 1
ATOM 698 C C . LEU A 1 88 ? -2.466 -11.446 0.139 1.00 88.75 88 LEU A C 1
ATOM 700 O O . LEU A 1 88 ? -1.384 -11.691 0.682 1.00 88.75 88 LEU A O 1
ATOM 704 N N . ILE A 1 89 ? -2.784 -11.863 -1.086 1.00 88.94 89 ILE A N 1
ATOM 705 C CA . ILE A 1 89 ? -1.838 -12.411 -2.054 1.00 88.94 89 ILE A CA 1
ATOM 706 C C . ILE A 1 89 ? -1.490 -11.295 -3.042 1.00 88.94 89 ILE A C 1
ATOM 708 O O . ILE A 1 89 ? -2.345 -10.765 -3.752 1.00 88.94 89 ILE A O 1
ATOM 712 N N . PHE A 1 90 ? -0.213 -10.942 -3.066 1.00 89.75 90 PHE A N 1
ATOM 713 C CA . PHE A 1 90 ? 0.380 -9.941 -3.933 1.00 89.75 90 PHE A CA 1
ATOM 714 C C . PHE A 1 90 ? 0.978 -10.642 -5.155 1.00 89.75 90 PHE A C 1
ATOM 716 O O . PHE A 1 90 ? 1.959 -11.374 -5.018 1.00 89.75 90 PHE A O 1
ATOM 723 N N . GLN A 1 91 ? 0.399 -10.428 -6.335 1.00 88.88 91 GLN A N 1
ATOM 724 C CA . GLN A 1 91 ? 1.013 -10.776 -7.616 1.00 88.88 91 GLN A CA 1
ATOM 725 C C . GLN A 1 91 ? 2.060 -9.706 -7.955 1.00 88.88 91 GLN A C 1
ATOM 727 O O . GLN A 1 91 ? 1.769 -8.509 -7.903 1.00 88.88 91 GLN A O 1
ATOM 732 N N . LEU A 1 92 ? 3.276 -10.146 -8.266 1.00 89.62 92 LEU A N 1
ATOM 733 C CA . LEU A 1 92 ? 4.475 -9.331 -8.454 1.00 89.62 92 LEU A CA 1
ATOM 734 C C . LEU A 1 92 ? 4.952 -9.427 -9.905 1.00 89.62 92 LEU A C 1
ATOM 736 O O . LEU A 1 92 ? 4.923 -10.513 -10.491 1.00 89.62 92 LEU A O 1
ATOM 740 N N . THR A 1 93 ? 5.482 -8.330 -10.447 1.00 88.75 93 THR A N 1
ATOM 741 C CA . THR A 1 93 ? 6.050 -8.302 -11.804 1.00 88.75 93 THR A CA 1
ATOM 742 C C . THR A 1 93 ? 7.561 -8.097 -11.728 1.00 88.75 93 THR A C 1
ATOM 744 O O . THR A 1 93 ? 8.051 -6.999 -11.458 1.00 88.75 93 THR A O 1
ATOM 747 N N . ILE A 1 94 ? 8.315 -9.182 -11.930 1.00 87.44 94 ILE A N 1
ATOM 748 C CA . ILE A 1 94 ? 9.784 -9.190 -11.887 1.00 87.44 94 ILE A CA 1
ATOM 749 C C . ILE A 1 94 ? 10.334 -8.669 -13.218 1.00 87.44 94 ILE A C 1
ATOM 751 O O . ILE A 1 94 ? 10.117 -9.276 -14.265 1.00 87.44 94 ILE A O 1
ATOM 755 N N . ASN A 1 95 ? 11.113 -7.589 -13.176 1.00 87.38 95 ASN A N 1
ATOM 756 C CA . ASN A 1 95 ? 11.863 -7.114 -14.333 1.00 87.3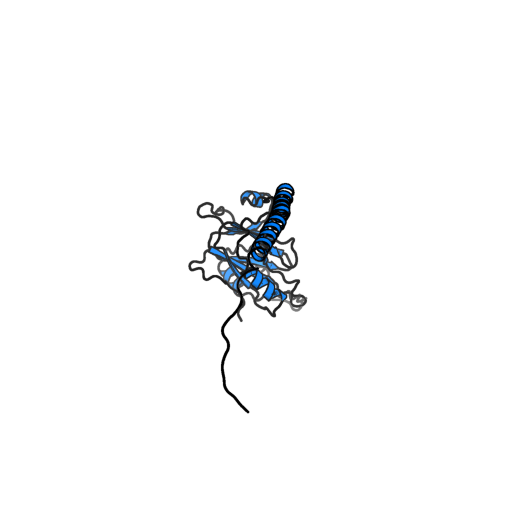8 95 ASN A CA 1
ATOM 757 C C . ASN A 1 95 ? 13.234 -7.808 -14.367 1.00 87.38 95 ASN A C 1
ATOM 759 O O . ASN A 1 95 ? 14.094 -7.556 -13.525 1.00 87.38 95 ASN A O 1
ATOM 763 N N . TYR A 1 96 ? 13.439 -8.707 -15.332 1.00 85.38 96 TYR A N 1
ATOM 764 C CA . TYR A 1 96 ? 14.675 -9.491 -15.445 1.00 85.38 96 TYR A CA 1
ATOM 765 C C . TYR A 1 96 ? 15.890 -8.693 -15.950 1.00 85.38 96 TYR A C 1
ATOM 767 O O . TYR A 1 96 ? 17.017 -9.141 -15.745 1.00 85.38 96 TYR A O 1
ATOM 775 N N . ASN A 1 97 ? 15.680 -7.533 -16.586 1.00 87.12 97 ASN A N 1
ATOM 776 C CA . ASN A 1 97 ? 16.761 -6.689 -17.109 1.00 87.12 97 ASN A CA 1
ATOM 777 C C . ASN A 1 97 ? 17.319 -5.754 -16.029 1.00 87.12 97 ASN A C 1
ATOM 779 O O . ASN A 1 97 ? 18.532 -5.652 -15.868 1.00 87.12 97 ASN A O 1
ATOM 783 N N . ASP A 1 98 ? 16.433 -5.110 -15.266 1.00 87.56 98 ASP A N 1
ATOM 784 C CA . ASP A 1 98 ? 16.789 -4.359 -14.063 1.00 87.56 98 ASP A CA 1
ATOM 785 C C . ASP A 1 98 ? 15.807 -4.686 -12.936 1.00 87.56 98 ASP A C 1
ATOM 787 O O . ASP A 1 98 ? 14.667 -4.215 -12.913 1.00 87.56 98 ASP A O 1
ATOM 791 N N . ARG A 1 99 ? 16.272 -5.469 -11.956 1.00 86.81 99 ARG A N 1
ATOM 792 C CA . ARG A 1 99 ? 15.443 -5.858 -10.814 1.00 86.81 99 ARG A CA 1
ATOM 793 C C . ARG A 1 99 ? 15.062 -4.681 -9.908 1.00 86.81 99 ARG A C 1
ATOM 795 O O . ARG A 1 99 ? 14.052 -4.795 -9.211 1.00 86.81 99 ARG A O 1
ATOM 802 N N . HIS A 1 100 ? 15.776 -3.551 -9.945 1.00 87.69 100 HIS A N 1
ATOM 803 C CA . HIS A 1 100 ? 15.375 -2.332 -9.231 1.00 87.69 100 HIS A CA 1
ATOM 804 C C . HIS A 1 100 ? 14.112 -1.690 -9.823 1.00 87.69 100 HIS A C 1
ATOM 806 O O . HIS A 1 100 ? 13.423 -0.975 -9.100 1.00 87.69 100 HIS A O 1
ATOM 812 N N . LEU A 1 101 ? 13.771 -2.009 -11.076 1.00 89.81 101 LEU A N 1
ATOM 813 C CA . LEU A 1 101 ? 12.544 -1.607 -11.772 1.00 89.81 101 LEU A CA 1
ATOM 814 C C . LEU A 1 101 ? 11.492 -2.735 -11.808 1.00 89.81 101 LEU A C 1
ATOM 816 O O . LEU A 1 101 ? 10.674 -2.793 -12.723 1.00 89.81 101 LEU A O 1
ATOM 820 N N . SER A 1 102 ? 11.523 -3.660 -10.841 1.00 90.75 102 SER A N 1
ATOM 821 C CA . SER A 1 102 ? 10.438 -4.634 -10.633 1.00 90.75 102 SER A CA 1
ATOM 822 C C . SER A 1 102 ? 9.284 -4.004 -9.852 1.00 90.75 102 SER A C 1
ATOM 824 O O . SER A 1 102 ? 9.528 -3.205 -8.943 1.00 90.75 102 SER A O 1
ATOM 826 N N . HIS A 1 103 ? 8.055 -4.437 -10.133 1.00 92.31 103 HIS A N 1
ATOM 827 C CA . HIS A 1 103 ? 6.854 -3.975 -9.437 1.00 92.31 103 HIS A CA 1
ATOM 828 C C . HIS A 1 103 ? 6.494 -4.911 -8.276 1.00 92.31 103 HIS A C 1
ATOM 830 O O . HIS A 1 103 ? 6.313 -6.119 -8.468 1.00 92.31 103 HIS A O 1
ATOM 836 N N . PHE A 1 104 ? 6.436 -4.363 -7.060 1.00 92.69 104 PHE A N 1
ATOM 837 C CA . PHE A 1 104 ? 6.148 -5.085 -5.814 1.00 92.69 104 PHE A CA 1
ATOM 838 C C . PHE A 1 104 ? 5.841 -4.122 -4.647 1.00 92.69 104 PHE A C 1
ATOM 840 O O . PHE A 1 104 ? 6.322 -2.987 -4.653 1.00 92.69 104 PHE A O 1
ATOM 847 N N . PRO A 1 105 ? 5.089 -4.559 -3.613 1.00 94.50 105 PRO A N 1
ATOM 848 C CA . PRO A 1 105 ? 4.697 -3.707 -2.489 1.00 94.50 105 PRO A CA 1
ATOM 849 C C . PRO A 1 105 ? 5.870 -3.342 -1.567 1.00 94.50 105 PRO A C 1
ATOM 851 O O . PRO A 1 105 ? 6.486 -4.208 -0.940 1.00 94.50 105 PRO A O 1
ATOM 854 N N . VAL A 1 106 ? 6.101 -2.040 -1.390 1.00 93.25 106 VAL A N 1
ATOM 855 C CA . VAL A 1 106 ? 7.034 -1.463 -0.410 1.00 93.25 106 VAL A CA 1
ATOM 856 C C . VAL A 1 106 ? 6.243 -0.743 0.681 1.00 93.25 106 VAL A C 1
ATOM 858 O O . VAL A 1 106 ? 5.488 0.185 0.401 1.00 93.25 106 VAL A O 1
ATOM 861 N N . TYR A 1 107 ? 6.405 -1.157 1.941 1.00 92.75 107 TYR A N 1
ATOM 862 C CA . TYR A 1 107 ? 5.693 -0.550 3.071 1.00 92.75 107 TYR A CA 1
ATOM 863 C C . TYR A 1 107 ? 6.255 0.830 3.441 1.00 92.75 107 TYR A C 1
ATOM 865 O O . TYR A 1 107 ? 7.393 0.946 3.904 1.00 92.75 107 TYR A O 1
ATOM 873 N N . GLN A 1 108 ? 5.431 1.871 3.318 1.00 90.31 108 GLN A N 1
ATOM 874 C CA . GLN A 1 108 ? 5.834 3.247 3.595 1.00 90.31 108 GLN A CA 1
ATOM 875 C C . GLN A 1 108 ? 5.533 3.635 5.050 1.00 90.31 108 GLN A C 1
ATOM 877 O O . GLN A 1 108 ? 4.525 4.276 5.355 1.00 90.31 108 GLN A O 1
ATOM 882 N N . LYS A 1 109 ? 6.454 3.278 5.958 1.00 85.94 109 LYS A N 1
ATOM 883 C CA . LYS A 1 109 ? 6.324 3.484 7.418 1.00 85.94 109 LYS A CA 1
ATOM 884 C C . LYS A 1 109 ? 5.956 4.924 7.830 1.00 85.94 109 LYS A C 1
ATOM 886 O O . LYS A 1 109 ? 5.246 5.109 8.813 1.00 85.94 109 LYS A O 1
ATOM 891 N N . ASP A 1 110 ? 6.435 5.928 7.091 1.00 82.50 110 ASP A N 1
ATOM 892 C CA . ASP A 1 110 ? 6.256 7.359 7.386 1.00 82.50 110 ASP A CA 1
ATOM 893 C C . ASP A 1 110 ? 5.121 8.014 6.578 1.00 82.50 110 ASP A C 1
ATOM 895 O O . ASP A 1 110 ? 5.028 9.241 6.514 1.00 82.50 110 ASP A O 1
ATOM 899 N N . HIS A 1 111 ? 4.243 7.229 5.944 1.00 83.75 111 HIS A N 1
ATOM 900 C CA . HIS A 1 111 ? 3.102 7.795 5.230 1.00 83.75 111 HIS A CA 1
ATOM 901 C C . HIS A 1 111 ? 2.105 8.451 6.194 1.00 83.75 111 HIS A C 1
ATOM 903 O O . HIS A 1 111 ? 1.745 7.869 7.214 1.00 83.75 111 HIS A O 1
ATOM 909 N N . LEU A 1 112 ? 1.542 9.602 5.808 1.00 81.56 112 LEU A N 1
ATOM 910 C CA . LEU A 1 112 ? 0.532 10.348 6.583 1.00 81.56 112 LEU A CA 1
ATOM 911 C C . LEU A 1 112 ? -0.789 9.582 6.815 1.00 81.56 112 LEU A C 1
ATOM 913 O O . LEU A 1 112 ? -1.707 10.125 7.415 1.00 81.56 112 LEU A O 1
ATOM 917 N N . PHE A 1 113 ? -0.918 8.362 6.296 1.00 81.12 113 PHE A N 1
ATOM 918 C CA . PHE A 1 113 ? -2.095 7.499 6.437 1.00 81.12 113 PHE A CA 1
ATOM 919 C C . PHE A 1 113 ? -1.809 6.235 7.264 1.00 81.12 113 PHE A C 1
ATOM 921 O O . PHE A 1 113 ? -2.732 5.467 7.519 1.00 81.12 113 PHE A O 1
ATOM 928 N N . ASN A 1 114 ? -0.552 6.003 7.660 1.00 85.06 114 ASN A N 1
ATOM 929 C CA . ASN A 1 114 ? -0.164 4.853 8.467 1.00 85.06 114 ASN A CA 1
ATOM 930 C C . ASN A 1 114 ? -0.484 5.104 9.948 1.00 85.06 114 ASN A C 1
ATOM 932 O O . ASN A 1 114 ? 0.104 6.004 10.547 1.00 85.06 114 ASN A O 1
ATOM 936 N N . SER A 1 115 ? -1.347 4.283 10.551 1.00 84.19 115 SER A N 1
ATOM 937 C CA . SER A 1 115 ? -1.650 4.385 11.987 1.00 84.19 115 SER A CA 1
ATOM 938 C C . SER A 1 115 ? -0.670 3.620 12.881 1.00 84.19 115 SER A C 1
ATOM 940 O O . SER A 1 115 ? -0.625 3.883 14.081 1.00 84.19 115 SER A O 1
ATOM 942 N N . ASN A 1 116 ? 0.100 2.678 12.321 1.00 84.31 116 ASN A N 1
ATOM 943 C CA . ASN A 1 116 ? 0.798 1.627 13.066 1.00 84.31 116 ASN A CA 1
ATOM 944 C C . ASN A 1 116 ? 2.333 1.748 12.885 1.00 84.31 116 ASN A C 1
ATOM 946 O O . ASN A 1 116 ? 2.947 1.001 12.116 1.00 84.31 116 ASN A O 1
ATOM 950 N N . PRO A 1 117 ? 3.000 2.691 13.586 1.00 78.62 117 PRO A N 1
ATOM 951 C CA . PRO A 1 117 ? 4.425 2.983 13.390 1.00 78.62 117 PRO A CA 1
ATOM 952 C C . PRO A 1 117 ? 5.372 1.881 13.894 1.00 78.62 117 PRO A C 1
ATOM 954 O O . PRO A 1 117 ? 6.537 1.867 13.504 1.00 78.62 117 PRO A O 1
ATOM 957 N N . SER A 1 118 ? 4.894 0.980 14.758 1.00 84.12 118 SER A N 1
ATOM 958 C CA . SER A 1 118 ? 5.668 -0.099 15.394 1.00 84.12 118 SER A CA 1
ATOM 959 C C . SER A 1 118 ? 5.424 -1.495 14.804 1.00 84.12 118 SER A C 1
ATOM 961 O O . SER A 1 118 ? 5.976 -2.464 15.318 1.00 84.12 118 SER A O 1
ATOM 963 N N . TRP A 1 119 ? 4.600 -1.614 13.759 1.00 89.25 119 TRP A N 1
ATOM 964 C CA . TRP A 1 119 ? 4.289 -2.888 13.098 1.00 89.25 119 TRP A CA 1
ATOM 965 C C . TRP A 1 119 ? 5.527 -3.521 12.443 1.00 89.25 119 TRP A C 1
ATOM 967 O O . TRP A 1 119 ? 6.346 -2.803 11.862 1.00 89.25 119 TRP A O 1
ATOM 977 N N . ASP A 1 120 ? 5.665 -4.853 12.474 1.00 88.25 120 ASP A N 1
ATOM 978 C CA . ASP A 1 120 ? 6.806 -5.523 11.836 1.00 88.25 120 ASP A CA 1
ATOM 979 C C . ASP A 1 120 ? 6.591 -5.800 10.340 1.00 88.25 120 ASP A C 1
ATOM 981 O O . ASP A 1 120 ? 6.220 -6.888 9.901 1.00 88.25 120 ASP A O 1
ATOM 985 N N . PHE A 1 121 ? 6.995 -4.831 9.524 1.00 89.94 121 PHE A N 1
ATOM 986 C CA . PHE A 1 121 ? 7.165 -4.970 8.075 1.00 89.94 121 PHE A CA 1
ATOM 987 C C . PHE A 1 121 ? 8.393 -5.831 7.676 1.00 89.94 121 PHE A C 1
ATOM 989 O O . PHE A 1 121 ? 8.937 -5.702 6.577 1.00 89.94 121 PHE A O 1
ATOM 996 N N . GLY A 1 122 ? 8.875 -6.715 8.556 1.00 91.06 122 GLY A N 1
ATOM 997 C CA . GLY A 1 122 ? 10.005 -7.627 8.357 1.00 91.06 122 GLY A CA 1
ATOM 998 C C . GLY A 1 122 ? 9.849 -8.552 7.150 1.00 91.06 122 GLY A C 1
ATOM 999 O O . GLY A 1 122 ? 10.806 -8.728 6.394 1.00 91.06 122 GLY A O 1
ATOM 1000 N N . ALA A 1 123 ? 8.637 -9.057 6.902 1.00 91.31 123 ALA A N 1
ATOM 1001 C CA . ALA A 1 123 ? 8.329 -9.866 5.721 1.00 91.31 123 ALA A CA 1
ATOM 1002 C C . ALA A 1 123 ? 8.476 -9.061 4.411 1.00 91.31 123 ALA A C 1
ATOM 1004 O O . ALA A 1 123 ? 9.086 -9.537 3.456 1.00 91.31 123 ALA A O 1
ATOM 1005 N N . PHE A 1 124 ? 8.031 -7.801 4.385 1.00 92.81 124 PHE A N 1
ATOM 1006 C CA . PHE A 1 124 ? 8.190 -6.914 3.224 1.00 92.81 124 PHE A CA 1
ATOM 1007 C C . PHE A 1 124 ? 9.660 -6.501 3.018 1.00 92.81 124 PHE A C 1
ATOM 1009 O O . PHE A 1 124 ? 10.154 -6.528 1.894 1.00 92.81 124 PHE A O 1
ATOM 1016 N N . ARG A 1 125 ? 10.418 -6.258 4.100 1.00 92.31 125 ARG A N 1
ATOM 1017 C CA . ARG A 1 125 ? 11.889 -6.090 4.048 1.00 92.31 125 ARG A CA 1
ATOM 1018 C C . ARG A 1 125 ? 12.619 -7.351 3.570 1.00 92.31 125 ARG A C 1
ATOM 1020 O O . ARG A 1 125 ? 13.724 -7.258 3.036 1.00 92.31 125 ARG A O 1
ATOM 1027 N N . ARG A 1 126 ? 12.056 -8.546 3.794 1.00 92.50 126 ARG A N 1
ATOM 1028 C CA . ARG A 1 126 ? 12.569 -9.809 3.239 1.00 92.50 126 ARG A CA 1
ATOM 1029 C C . ARG A 1 126 ? 12.290 -9.879 1.739 1.00 92.50 126 ARG A C 1
ATOM 1031 O O . ARG A 1 126 ? 13.229 -10.159 0.999 1.00 92.50 126 ARG A O 1
ATOM 1038 N N . LEU A 1 127 ? 11.061 -9.581 1.314 1.00 91.88 127 LEU A N 1
ATOM 1039 C CA . LEU A 1 127 ? 10.668 -9.537 -0.095 1.00 91.88 127 LEU A CA 1
ATOM 1040 C C . LEU A 1 127 ? 11.536 -8.555 -0.889 1.00 91.88 127 LEU A C 1
ATOM 1042 O O . LEU A 1 127 ? 12.163 -8.970 -1.855 1.00 91.88 127 LEU A O 1
ATOM 1046 N N . GLU A 1 128 ? 11.655 -7.298 -0.451 1.00 92.31 128 GLU A N 1
ATOM 1047 C CA . GLU A 1 128 ? 12.470 -6.281 -1.133 1.00 92.31 128 GLU A CA 1
ATOM 1048 C C . GLU A 1 128 ? 13.910 -6.759 -1.366 1.00 92.31 128 GLU A C 1
ATOM 1050 O O . GLU A 1 128 ? 14.459 -6.598 -2.457 1.00 92.31 128 GLU A O 1
ATOM 1055 N N . ARG A 1 129 ? 14.523 -7.383 -0.353 1.00 91.81 129 ARG A N 1
ATOM 1056 C CA . ARG A 1 129 ? 15.889 -7.904 -0.453 1.00 91.81 129 ARG A CA 1
ATOM 1057 C C . ARG A 1 129 ? 15.993 -9.066 -1.437 1.00 91.81 129 ARG A C 1
ATOM 1059 O O . ARG A 1 129 ? 16.966 -9.132 -2.176 1.00 91.81 129 ARG A O 1
ATOM 1066 N N . LEU A 1 130 ? 15.016 -9.973 -1.451 1.00 90.69 130 LEU A N 1
ATOM 1067 C CA . LEU A 1 130 ? 14.970 -11.077 -2.413 1.00 90.69 130 LEU A CA 1
ATOM 1068 C C . LEU A 1 130 ? 14.801 -10.542 -3.842 1.00 90.69 130 LEU A C 1
ATOM 1070 O O . LEU A 1 130 ? 15.582 -10.899 -4.717 1.00 90.69 130 LEU A O 1
ATOM 1074 N N . MET A 1 131 ? 13.866 -9.611 -4.049 1.00 89.50 131 MET A N 1
ATOM 1075 C CA . MET A 1 131 ? 13.646 -8.942 -5.333 1.00 89.50 131 MET A CA 1
ATOM 1076 C C . MET A 1 131 ? 14.906 -8.209 -5.816 1.00 89.50 131 MET A C 1
ATOM 1078 O O . MET A 1 131 ? 15.318 -8.401 -6.951 1.00 89.50 131 MET A O 1
ATOM 1082 N N . LYS A 1 132 ? 15.561 -7.395 -4.978 1.00 89.62 132 LYS A N 1
ATOM 1083 C CA . LYS A 1 132 ? 16.703 -6.562 -5.408 1.00 89.62 132 LYS A CA 1
ATOM 1084 C C . LYS A 1 132 ? 18.053 -7.290 -5.436 1.00 89.62 132 LYS A C 1
ATOM 1086 O O . LYS A 1 132 ? 18.923 -6.880 -6.195 1.00 89.62 132 LYS A O 1
ATOM 1091 N N . GLN A 1 133 ? 18.272 -8.320 -4.610 1.00 87.38 133 GLN A N 1
ATOM 1092 C CA . GLN A 1 133 ? 19.617 -8.883 -4.371 1.00 87.38 133 GLN A CA 1
ATOM 1093 C C . GLN A 1 133 ? 19.785 -10.367 -4.730 1.00 87.38 133 GLN A C 1
ATOM 1095 O O . GLN A 1 133 ? 20.914 -10.857 -4.692 1.00 87.38 133 GLN A O 1
ATOM 1100 N N . THR A 1 134 ? 18.722 -11.111 -5.056 1.00 84.75 134 THR A N 1
ATOM 1101 C CA . THR A 1 134 ? 18.830 -12.549 -5.370 1.00 84.75 134 THR A CA 1
ATOM 1102 C C . THR A 1 134 ? 18.149 -12.908 -6.691 1.00 84.75 134 THR A C 1
ATOM 1104 O O . THR A 1 134 ? 17.412 -12.118 -7.279 1.00 84.75 134 THR A O 1
ATOM 1107 N N . GLN A 1 135 ? 18.394 -14.124 -7.194 1.00 80.06 135 GLN A N 1
ATOM 1108 C CA . GLN A 1 135 ? 17.615 -14.688 -8.303 1.00 80.06 135 GLN A CA 1
ATOM 1109 C C . GLN A 1 135 ? 16.270 -15.228 -7.796 1.00 80.06 135 GLN A C 1
ATOM 1111 O O . GLN A 1 135 ? 15.987 -16.423 -7.847 1.00 80.06 135 GLN A O 1
ATOM 1116 N N . PHE A 1 136 ? 15.458 -14.322 -7.255 1.00 82.00 136 PHE A N 1
ATOM 1117 C CA . PHE A 1 136 ? 14.077 -14.592 -6.894 1.00 82.00 136 PHE A CA 1
ATOM 1118 C C . PHE A 1 136 ? 13.217 -14.670 -8.164 1.00 82.00 136 PHE A C 1
ATOM 1120 O O . PHE A 1 136 ? 13.299 -13.790 -9.027 1.00 82.00 136 PHE A O 1
ATOM 1127 N N . ASN A 1 137 ? 12.434 -15.749 -8.265 1.00 82.12 137 ASN A N 1
ATOM 1128 C CA . ASN A 1 137 ? 11.650 -16.131 -9.448 1.00 82.12 137 ASN A CA 1
ATOM 1129 C C . ASN A 1 137 ? 10.188 -16.507 -9.101 1.00 82.12 137 ASN A C 1
ATOM 1131 O O . ASN A 1 137 ? 9.458 -16.975 -9.969 1.00 82.12 137 ASN A O 1
ATOM 1135 N N . SER A 1 138 ? 9.767 -16.376 -7.838 1.00 82.56 138 SER A N 1
ATOM 1136 C CA . SER A 1 138 ? 8.385 -16.637 -7.409 1.00 82.56 138 SER A CA 1
ATOM 1137 C C . SER A 1 138 ? 7.535 -15.406 -7.717 1.00 82.56 138 SER A C 1
ATOM 1139 O O . SER A 1 138 ? 7.905 -14.302 -7.317 1.00 82.56 138 SER A O 1
ATOM 1141 N N . THR A 1 139 ? 6.418 -15.560 -8.430 1.00 84.00 139 THR A N 1
ATOM 1142 C CA . THR A 1 139 ? 5.646 -14.397 -8.903 1.00 84.00 139 THR A CA 1
ATOM 1143 C C . THR A 1 139 ? 4.652 -13.869 -7.869 1.00 84.00 139 THR A C 1
ATOM 1145 O O . THR A 1 139 ? 4.047 -12.820 -8.078 1.00 84.00 139 THR A O 1
ATOM 1148 N N . ARG A 1 140 ? 4.479 -14.564 -6.737 1.00 87.31 140 ARG A N 1
ATOM 1149 C CA . ARG A 1 140 ? 3.475 -14.245 -5.714 1.00 87.31 140 ARG A CA 1
ATOM 1150 C C . ARG A 1 140 ? 4.086 -14.147 -4.318 1.00 87.31 140 ARG A C 1
ATOM 1152 O O . ARG A 1 140 ? 5.011 -14.879 -3.967 1.00 87.31 140 ARG A O 1
ATOM 1159 N N . PHE A 1 141 ? 3.520 -13.283 -3.483 1.00 89.94 141 PHE A N 1
ATOM 1160 C CA . PHE A 1 141 ? 3.852 -13.141 -2.063 1.00 89.94 141 PHE A CA 1
ATOM 1161 C C . PHE A 1 141 ? 2.570 -13.101 -1.224 1.00 89.94 141 PHE A C 1
ATOM 1163 O O . PHE A 1 141 ? 1.620 -12.424 -1.602 1.00 89.94 141 PHE A O 1
ATOM 1170 N N . ALA A 1 142 ? 2.522 -13.811 -0.098 1.00 90.06 142 ALA A N 1
ATOM 1171 C CA . ALA A 1 142 ? 1.341 -13.908 0.762 1.00 90.06 142 ALA A CA 1
ATOM 1172 C C . ALA A 1 142 ? 1.606 -13.329 2.162 1.00 90.06 142 ALA A C 1
ATOM 1174 O O . ALA A 1 142 ? 2.599 -13.671 2.809 1.00 90.06 142 ALA A O 1
ATOM 1175 N N . HIS A 1 143 ? 0.696 -12.484 2.658 1.00 90.69 143 HIS A N 1
ATOM 1176 C CA . HIS A 1 143 ? 0.782 -11.903 4.000 1.00 90.69 143 HIS A CA 1
ATOM 1177 C C . HIS A 1 143 ? -0.588 -11.824 4.688 1.00 90.69 143 HIS A C 1
ATOM 1179 O O . HIS A 1 143 ? -1.575 -11.420 4.073 1.00 90.69 143 HIS A O 1
ATOM 1185 N N . VAL A 1 144 ? -0.636 -12.194 5.972 1.00 90.31 144 VAL A N 1
ATOM 1186 C CA . VAL A 1 144 ? -1.858 -12.230 6.793 1.00 90.31 144 VAL A CA 1
ATOM 1187 C C . VAL A 1 144 ? -1.889 -11.019 7.722 1.00 90.31 144 VAL A C 1
ATOM 1189 O O . VAL A 1 144 ? -0.957 -10.808 8.497 1.00 90.31 144 VAL A O 1
ATOM 1192 N N . PHE A 1 145 ? -2.959 -10.231 7.657 1.00 89.44 145 PHE A N 1
ATOM 1193 C CA . PHE A 1 145 ? -3.096 -8.978 8.394 1.00 89.44 145 PHE A CA 1
ATOM 1194 C C . PHE A 1 145 ? -3.844 -9.199 9.715 1.00 89.44 145 PHE A C 1
ATOM 1196 O O . PHE A 1 145 ? -5.066 -9.094 9.796 1.00 89.44 145 PHE A O 1
ATOM 1203 N N . SER A 1 146 ? -3.103 -9.556 10.767 1.00 87.94 146 SER A N 1
ATOM 1204 C CA . SER A 1 146 ? -3.681 -9.883 12.081 1.00 87.94 146 SER A CA 1
ATOM 1205 C C . SER A 1 146 ? -4.026 -8.650 12.928 1.00 87.94 146 SER A C 1
ATOM 1207 O O . SER A 1 146 ? -5.042 -8.646 13.626 1.00 87.94 146 SER A O 1
ATOM 1209 N N . GLU A 1 147 ? -3.181 -7.617 12.878 1.00 88.75 147 GLU A N 1
ATOM 1210 C CA . GLU A 1 147 ? -3.310 -6.371 13.648 1.00 88.75 147 GLU A CA 1
ATOM 1211 C C . GLU A 1 147 ? -4.275 -5.373 12.986 1.00 88.75 147 GLU A C 1
ATOM 1213 O O . GLU A 1 147 ? -4.323 -5.244 11.765 1.00 88.75 147 GLU A O 1
ATOM 1218 N N 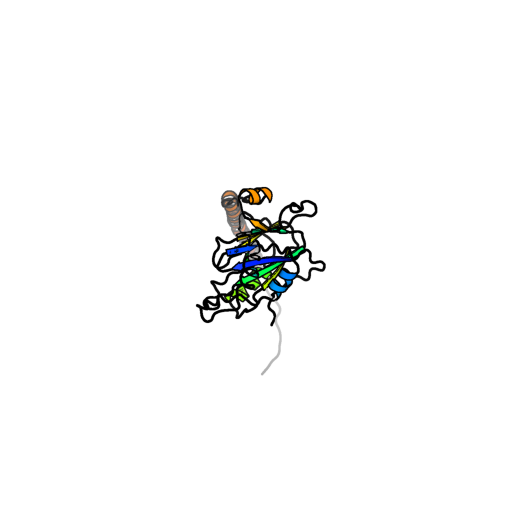. THR A 1 148 ? -5.028 -4.638 13.806 1.00 89.12 148 THR A N 1
ATOM 1219 C CA . THR A 1 148 ? -5.978 -3.601 13.371 1.00 89.12 148 THR A CA 1
ATOM 1220 C C . THR A 1 148 ? -5.268 -2.286 13.060 1.00 89.12 148 THR A C 1
ATOM 1222 O O . THR A 1 148 ? -4.390 -1.867 13.817 1.00 89.12 148 THR A O 1
ATOM 1225 N N . GLY A 1 149 ? -5.678 -1.581 12.004 1.00 88.75 149 GLY A N 1
ATOM 1226 C CA . GLY A 1 149 ? -5.109 -0.279 11.647 1.00 88.75 149 GLY A CA 1
ATOM 1227 C C . GLY A 1 149 ? -4.995 -0.038 10.146 1.00 88.75 149 GLY A C 1
ATOM 1228 O O . GLY A 1 149 ? -5.656 -0.687 9.339 1.00 88.75 149 GLY A O 1
ATOM 1229 N N . LYS A 1 150 ? -4.182 0.950 9.773 1.00 89.31 150 LYS A N 1
ATOM 1230 C CA . LYS A 1 150 ? -4.022 1.442 8.400 1.00 89.31 150 LYS A CA 1
ATOM 1231 C C . LYS A 1 150 ? -2.573 1.311 7.965 1.00 89.31 150 LYS A C 1
ATOM 1233 O O . LYS A 1 150 ? -1.690 1.865 8.613 1.00 89.31 150 LYS A O 1
ATOM 1238 N N . TYR A 1 151 ? -2.360 0.626 6.850 1.00 91.25 151 TYR A N 1
ATOM 1239 C CA . TYR A 1 151 ? -1.059 0.324 6.263 1.00 91.25 151 TYR A CA 1
ATOM 1240 C C . TYR A 1 151 ? -0.998 0.881 4.841 1.00 91.25 151 TYR A C 1
ATOM 1242 O O . TYR A 1 151 ? -1.990 0.841 4.112 1.00 91.25 151 TYR A O 1
ATOM 1250 N N . VAL A 1 152 ? 0.164 1.389 4.428 1.00 91.19 152 VAL A N 1
ATOM 1251 C CA . VAL A 1 152 ? 0.358 1.955 3.085 1.00 91.19 152 VAL A CA 1
ATOM 1252 C C . VAL A 1 152 ? 1.499 1.238 2.391 1.00 91.19 152 VAL A C 1
ATOM 1254 O O . VAL A 1 152 ? 2.616 1.191 2.911 1.00 91.19 152 VAL A O 1
ATOM 1257 N N . PHE A 1 153 ? 1.215 0.719 1.203 1.00 93.44 153 PHE A N 1
ATOM 1258 C CA . PHE A 1 153 ? 2.194 0.116 0.315 1.00 93.44 153 PHE A CA 1
ATOM 1259 C C . PHE A 1 153 ? 2.262 0.941 -0.965 1.00 93.44 153 PHE A C 1
ATOM 1261 O O . PHE A 1 153 ? 1.231 1.235 -1.568 1.00 93.44 153 PHE A O 1
ATOM 1268 N N . LEU A 1 154 ? 3.469 1.322 -1.363 1.00 92.81 154 LEU A N 1
ATOM 1269 C CA . LEU A 1 154 ? 3.746 1.935 -2.659 1.00 92.81 154 LEU A CA 1
ATOM 1270 C C . LEU A 1 154 ? 4.313 0.865 -3.593 1.00 92.81 154 LEU A C 1
ATOM 1272 O O . LEU A 1 154 ? 4.858 -0.135 -3.115 1.00 92.81 154 LEU A O 1
ATOM 1276 N N . ASP A 1 155 ? 4.212 1.062 -4.904 1.00 92.50 155 ASP A N 1
ATOM 1277 C CA . ASP A 1 155 ? 5.031 0.277 -5.824 1.00 92.50 155 ASP A CA 1
ATOM 1278 C C . ASP A 1 155 ? 6.511 0.695 -5.745 1.00 92.50 155 ASP A C 1
ATOM 1280 O O . ASP A 1 155 ? 6.845 1.866 -5.558 1.00 92.50 155 ASP A O 1
ATOM 1284 N N . ASN A 1 156 ? 7.406 -0.283 -5.891 1.00 93.00 156 ASN A N 1
ATOM 1285 C CA . ASN A 1 156 ? 8.851 -0.078 -5.868 1.00 93.00 156 ASN A CA 1
ATOM 1286 C C . ASN A 1 156 ? 9.376 0.754 -7.056 1.00 93.00 156 ASN A C 1
ATOM 1288 O O . ASN A 1 156 ? 10.344 1.494 -6.877 1.00 93.00 156 ASN A O 1
ATOM 1292 N N . ALA A 1 157 ? 8.793 0.617 -8.252 1.00 90.94 157 ALA A N 1
ATOM 1293 C CA . ALA A 1 157 ? 9.272 1.309 -9.447 1.00 90.94 157 ALA A CA 1
ATOM 1294 C C . ALA A 1 157 ? 8.562 2.657 -9.658 1.00 90.94 157 ALA A C 1
ATOM 1296 O O . ALA A 1 157 ? 9.211 3.632 -10.038 1.00 90.94 157 ALA A O 1
ATOM 1297 N N . ILE A 1 158 ? 7.249 2.730 -9.400 1.00 88.62 158 ILE A N 1
ATOM 1298 C CA . ILE A 1 158 ? 6.438 3.945 -9.590 1.00 88.62 158 ILE A CA 1
ATOM 1299 C C . ILE A 1 158 ? 5.716 4.306 -8.274 1.00 88.62 158 ILE A C 1
ATOM 1301 O O . ILE A 1 158 ? 4.620 3.812 -8.005 1.00 88.62 158 ILE A O 1
ATOM 1305 N N . PRO A 1 159 ? 6.283 5.204 -7.441 1.00 85.62 159 PRO A N 1
ATOM 1306 C CA . PRO A 1 159 ? 5.764 5.498 -6.098 1.00 85.62 159 PRO A CA 1
ATOM 1307 C C . PRO A 1 159 ? 4.446 6.294 -6.083 1.00 85.62 159 PRO A C 1
ATOM 1309 O O . PRO A 1 159 ? 3.888 6.537 -5.014 1.00 85.62 159 PRO A O 1
ATOM 1312 N N . GLU A 1 160 ? 3.941 6.709 -7.249 1.00 85.81 160 GLU A N 1
ATOM 1313 C CA . GLU A 1 160 ? 2.590 7.266 -7.409 1.00 85.81 160 GLU A CA 1
ATOM 1314 C C . GLU A 1 160 ? 1.500 6.188 -7.293 1.00 85.81 160 GLU A C 1
ATOM 1316 O O . GLU A 1 160 ? 0.348 6.489 -6.962 1.00 85.81 160 GLU A O 1
ATOM 1321 N N . TRP A 1 161 ? 1.848 4.923 -7.548 1.00 88.88 161 TRP A N 1
ATOM 1322 C CA . TRP A 1 161 ? 0.927 3.803 -7.418 1.00 88.88 161 TRP A CA 1
ATOM 1323 C C . TRP A 1 161 ? 0.938 3.260 -5.997 1.00 88.88 161 TRP A C 1
ATOM 1325 O O . TRP A 1 161 ? 1.993 3.014 -5.408 1.00 88.88 161 TRP A O 1
ATOM 1335 N N . SER A 1 162 ? -0.254 3.107 -5.425 1.00 89.75 162 SER A N 1
ATOM 1336 C CA . SER A 1 162 ? -0.400 2.876 -3.992 1.00 89.75 162 SER A CA 1
ATOM 1337 C C . SER A 1 162 ? -1.616 2.026 -3.631 1.00 89.75 162 SER A C 1
ATOM 1339 O O . SER A 1 162 ? -2.717 2.190 -4.155 1.00 89.75 162 SER A O 1
ATOM 1341 N N . LEU A 1 163 ? -1.391 1.127 -2.676 1.00 91.12 163 LEU A N 1
ATOM 1342 C CA . LEU A 1 163 ? -2.386 0.315 -1.989 1.00 91.12 163 LEU A CA 1
ATOM 1343 C C . LEU A 1 163 ? -2.484 0.813 -0.543 1.00 91.12 163 LEU A C 1
ATOM 1345 O O . LEU A 1 163 ? -1.483 0.844 0.179 1.00 91.12 163 LEU A O 1
ATOM 1349 N N . VAL A 1 164 ? -3.694 1.138 -0.091 1.00 90.12 164 VAL A N 1
ATOM 1350 C CA . VAL A 1 164 ? -3.971 1.398 1.331 1.00 90.12 164 VAL A CA 1
ATOM 1351 C C . VAL A 1 164 ? -4.756 0.220 1.887 1.00 90.12 164 VAL A C 1
ATOM 1353 O O . VAL A 1 164 ? -5.873 -0.031 1.446 1.00 90.12 164 VAL A O 1
ATOM 1356 N N . VAL A 1 165 ? -4.194 -0.498 2.856 1.00 90.62 165 VAL A N 1
ATOM 1357 C CA . VAL A 1 165 ? -4.880 -1.597 3.550 1.00 90.62 165 VAL A CA 1
ATOM 1358 C C . VAL A 1 165 ? -5.430 -1.071 4.870 1.00 90.62 165 VAL A C 1
ATOM 1360 O O . VAL A 1 165 ? -4.687 -0.514 5.676 1.00 90.62 165 VAL A O 1
ATOM 1363 N N . VAL A 1 166 ? -6.730 -1.244 5.092 1.00 89.50 166 VAL A N 1
ATOM 1364 C CA . VAL A 1 166 ? -7.449 -0.836 6.302 1.00 89.50 166 VAL A CA 1
ATOM 1365 C C . VAL A 1 166 ? -7.992 -2.095 6.966 1.00 89.50 166 VAL A C 1
ATOM 1367 O O . VAL A 1 166 ? -8.890 -2.729 6.426 1.00 89.50 166 VAL A O 1
ATOM 1370 N N . VAL A 1 167 ? -7.446 -2.467 8.120 1.00 89.50 167 VAL A N 1
ATOM 1371 C CA . VAL A 1 167 ? -7.890 -3.625 8.906 1.00 89.50 167 VAL A CA 1
ATOM 1372 C C . VAL A 1 167 ? -8.817 -3.133 10.012 1.00 89.50 167 VAL A C 1
ATOM 1374 O O . VAL A 1 167 ? -8.375 -2.410 10.911 1.00 89.50 167 VAL A O 1
ATOM 1377 N N . SER A 1 168 ? -10.097 -3.493 9.929 1.00 85.12 168 SER A N 1
ATOM 1378 C CA . SER A 1 168 ? -11.136 -3.060 10.867 1.00 85.12 168 SER A CA 1
ATOM 1379 C C . SER A 1 168 ? -11.019 -3.740 12.235 1.00 85.12 168 SER A C 1
ATOM 1381 O O . SER A 1 168 ? -10.592 -4.892 12.359 1.00 85.12 168 SER A O 1
ATOM 1383 N N . GLU A 1 169 ? -11.420 -3.025 13.290 1.00 76.50 169 GLU A N 1
ATOM 1384 C CA . GLU A 1 169 ? -11.597 -3.615 14.618 1.00 76.50 169 GLU A CA 1
ATOM 1385 C C . GLU A 1 169 ? -12.936 -4.365 14.684 1.00 76.50 169 GLU A C 1
ATOM 1387 O O . GLU A 1 169 ? -13.904 -3.993 14.015 1.00 76.50 169 GLU A O 1
ATOM 1392 N N . ARG A 1 170 ? -13.015 -5.422 15.503 1.00 63.22 170 ARG A N 1
ATOM 1393 C CA . ARG A 1 170 ? -14.225 -6.249 15.651 1.00 63.22 170 ARG A CA 1
ATOM 1394 C C . ARG A 1 170 ? -15.435 -5.381 16.019 1.00 63.22 170 ARG A C 1
ATOM 1396 O O . ARG A 1 170 ? -15.446 -4.762 17.077 1.00 63.22 170 ARG A O 1
ATOM 1403 N N . GLY A 1 171 ? -16.459 -5.368 15.164 1.00 56.56 171 GLY A N 1
ATOM 1404 C CA . GLY A 1 171 ? -17.660 -4.540 15.341 1.00 56.56 171 GLY A CA 1
ATOM 1405 C C . GLY A 1 171 ? -17.590 -3.130 14.735 1.00 56.56 171 GLY A C 1
ATOM 1406 O O . GLY A 1 171 ? -18.596 -2.429 14.746 1.00 56.56 171 GLY A O 1
ATOM 1407 N N . THR A 1 172 ? -16.459 -2.728 14.145 1.00 64.62 172 THR A N 1
ATOM 1408 C CA . THR A 1 172 ? -16.358 -1.572 13.224 1.00 64.62 172 THR A CA 1
ATOM 1409 C C . THR A 1 172 ? -16.071 -2.050 11.800 1.00 64.62 172 THR A C 1
ATOM 1411 O O . THR A 1 172 ? -15.213 -1.524 11.095 1.00 64.62 172 THR A O 1
ATOM 1414 N N . GLU A 1 173 ? -16.774 -3.113 11.406 1.00 62.66 173 GLU A N 1
ATOM 1415 C CA . GLU A 1 173 ? -16.567 -3.822 10.147 1.00 62.66 173 GLU A CA 1
ATOM 1416 C C . GLU A 1 173 ? -16.674 -2.899 8.929 1.00 62.66 173 GLU A C 1
ATOM 1418 O O . GLU A 1 173 ? -17.452 -1.942 8.888 1.00 62.66 173 GLU A O 1
ATOM 1423 N N . CYS A 1 174 ? -15.880 -3.232 7.912 1.00 70.56 174 CYS A N 1
ATOM 1424 C CA . CYS A 1 174 ? -16.007 -2.673 6.578 1.00 70.56 174 CYS A CA 1
ATOM 1425 C C . CYS A 1 174 ? -17.456 -2.829 6.107 1.00 70.56 174 CYS A C 1
ATOM 1427 O O . CYS A 1 174 ? -17.993 -3.929 6.186 1.00 70.56 174 CYS A O 1
ATOM 1429 N N . ASP A 1 175 ? -18.062 -1.735 5.629 1.00 67.94 175 ASP A N 1
ATOM 1430 C CA . ASP A 1 175 ? -19.442 -1.685 5.125 1.00 67.94 175 ASP A CA 1
ATOM 1431 C C . ASP A 1 175 ? -19.771 -2.949 4.304 1.00 67.94 175 ASP A C 1
ATOM 1433 O O . ASP A 1 175 ? -19.248 -3.084 3.196 1.00 67.94 175 ASP A O 1
ATOM 1437 N N . PRO A 1 176 ? -20.607 -3.874 4.820 1.00 63.09 176 PRO A N 1
ATOM 1438 C CA . PRO A 1 176 ? -20.753 -5.213 4.246 1.00 63.09 176 PRO A CA 1
ATOM 1439 C C . PRO A 1 176 ? -21.521 -5.214 2.918 1.00 63.09 176 PRO A C 1
ATOM 1441 O O . PRO A 1 176 ? -21.665 -6.258 2.286 1.00 63.09 176 PRO A O 1
ATOM 1444 N N . THR A 1 177 ? -22.023 -4.051 2.487 1.00 60.25 177 THR A N 1
ATOM 1445 C CA . THR A 1 177 ? -22.619 -3.846 1.160 1.00 60.25 177 THR A CA 1
ATOM 1446 C C . THR A 1 177 ? -21.634 -3.259 0.146 1.00 60.25 177 THR A C 1
ATOM 1448 O O . THR A 1 177 ? -21.918 -3.240 -1.051 1.00 60.25 177 THR A O 1
ATOM 1451 N N . ALA A 1 178 ? -20.469 -2.791 0.601 1.00 67.88 178 ALA A N 1
ATOM 1452 C CA . ALA A 1 178 ? -19.413 -2.249 -0.237 1.00 67.88 178 ALA A CA 1
ATOM 1453 C C . ALA A 1 178 ? -18.363 -3.318 -0.581 1.00 67.88 178 ALA A C 1
ATOM 1455 O O . ALA A 1 178 ? -18.082 -4.229 0.193 1.00 67.88 178 ALA A O 1
ATOM 1456 N N . ALA A 1 179 ? -17.733 -3.184 -1.749 1.00 71.62 179 ALA A N 1
ATOM 1457 C CA . ALA A 1 179 ? -16.650 -4.075 -2.150 1.00 71.62 179 ALA A CA 1
ATOM 1458 C C . ALA A 1 179 ? -15.422 -3.945 -1.226 1.00 71.62 179 ALA A C 1
ATOM 1460 O O . ALA A 1 179 ? -15.100 -2.851 -0.758 1.00 71.62 179 ALA A O 1
ATOM 1461 N N . VAL A 1 180 ? -14.701 -5.055 -1.031 1.00 80.88 180 VAL A N 1
ATOM 1462 C CA . VAL A 1 180 ? -13.431 -5.114 -0.276 1.00 80.88 180 VAL A CA 1
ATOM 1463 C C . VAL A 1 180 ? -12.385 -4.165 -0.864 1.00 80.88 180 VAL A C 1
ATOM 1465 O O . VAL A 1 180 ? -11.709 -3.455 -0.123 1.00 80.88 180 VAL A O 1
ATOM 1468 N N . PHE A 1 181 ? -12.285 -4.114 -2.195 1.00 82.50 181 PHE A N 1
ATOM 1469 C CA . PHE A 1 181 ? -11.456 -3.151 -2.915 1.00 82.50 181 PHE A CA 1
ATOM 1470 C C . PHE A 1 181 ? -12.300 -1.969 -3.395 1.00 82.50 181 PHE A C 1
ATOM 1472 O O . PHE A 1 181 ? -13.367 -2.153 -3.979 1.00 82.50 181 PHE A O 1
ATOM 1479 N N . GLN A 1 182 ? -11.816 -0.751 -3.161 1.00 81.00 182 GLN A N 1
ATOM 1480 C CA . GLN A 1 182 ? -12.496 0.501 -3.504 1.00 81.00 182 GLN A CA 1
ATOM 1481 C C . GLN A 1 182 ? -11.477 1.491 -4.089 1.00 81.00 182 GLN A C 1
ATOM 1483 O O . GLN A 1 182 ? -10.341 1.517 -3.623 1.00 81.00 182 GLN A O 1
ATOM 1488 N N . PRO A 1 183 ? -11.821 2.315 -5.094 1.00 78.62 183 PRO A N 1
ATOM 1489 C CA . PRO A 1 183 ? -10.864 3.252 -5.683 1.00 78.62 183 PRO A CA 1
ATOM 1490 C C . PRO A 1 183 ? -10.459 4.334 -4.673 1.00 78.62 183 PRO A C 1
ATOM 1492 O O . PRO A 1 183 ? -11.322 4.891 -3.980 1.00 78.62 183 PRO A O 1
ATOM 1495 N N . MET A 1 184 ? -9.166 4.676 -4.619 1.00 68.81 184 MET A N 1
ATOM 1496 C CA . MET A 1 184 ? -8.622 5.724 -3.745 1.00 68.81 184 MET A CA 1
ATOM 1497 C C . MET A 1 184 ? -9.050 7.129 -4.193 1.00 68.81 184 MET A C 1
ATOM 1499 O O . MET A 1 184 ? -8.291 7.920 -4.746 1.00 68.81 184 MET A O 1
ATOM 1503 N N . THR A 1 185 ? -10.310 7.449 -3.922 1.00 69.06 185 THR A N 1
ATOM 1504 C CA . THR A 1 185 ? -10.894 8.780 -4.090 1.00 69.06 185 THR A CA 1
ATOM 1505 C C . THR A 1 185 ? -10.888 9.532 -2.754 1.00 69.06 185 THR A C 1
ATOM 1507 O O . THR A 1 185 ? -10.973 8.897 -1.697 1.00 69.06 185 THR A O 1
ATOM 1510 N N . PRO A 1 186 ? -10.864 10.880 -2.747 1.00 60.53 186 PRO A N 1
ATOM 1511 C CA . PRO A 1 186 ? -10.932 11.662 -1.509 1.00 60.53 186 PRO A CA 1
ATOM 1512 C C . PRO A 1 186 ? -12.151 11.328 -0.636 1.00 60.53 186 PRO A C 1
ATOM 1514 O O . PRO A 1 186 ? -12.043 11.311 0.587 1.00 60.53 186 PRO A O 1
ATOM 1517 N N . ALA A 1 187 ? -13.290 10.999 -1.255 1.00 58.69 187 ALA A N 1
ATOM 1518 C CA . ALA A 1 187 ? -14.499 10.586 -0.547 1.00 58.69 187 ALA A CA 1
ATOM 1519 C C . ALA A 1 187 ? -14.319 9.253 0.202 1.00 58.69 187 ALA A C 1
ATOM 1521 O O . ALA A 1 187 ? -14.694 9.164 1.370 1.00 58.69 187 ALA A O 1
ATOM 1522 N N . GLN A 1 188 ? -13.702 8.239 -0.421 1.00 59.91 188 GLN A N 1
ATOM 1523 C CA . GLN A 1 188 ? -13.457 6.954 0.248 1.00 59.91 188 GLN A CA 1
ATOM 1524 C C . GLN A 1 188 ? -12.330 7.044 1.284 1.00 59.91 188 GLN A C 1
ATOM 1526 O O . GLN A 1 188 ? -12.445 6.444 2.350 1.00 59.91 188 GLN A O 1
ATOM 1531 N N . LEU A 1 189 ? -11.291 7.855 1.043 1.00 58.94 189 LEU A N 1
ATOM 1532 C CA . LEU A 1 189 ? -10.281 8.157 2.065 1.00 58.94 189 LEU A CA 1
ATOM 1533 C C . LEU A 1 189 ? -10.935 8.741 3.329 1.00 58.94 189 LEU A C 1
ATOM 1535 O O . LEU A 1 189 ? -10.648 8.283 4.431 1.00 58.94 189 LEU A O 1
ATOM 1539 N N . VAL A 1 190 ? -11.874 9.684 3.190 1.00 60.84 190 VAL A N 1
ATOM 1540 C CA . VAL A 1 190 ? -12.632 10.213 4.337 1.00 60.84 190 VAL A CA 1
ATOM 1541 C C . VAL A 1 190 ? -13.582 9.165 4.936 1.00 60.84 190 VAL A C 1
ATOM 1543 O O . VAL A 1 190 ? -13.607 9.040 6.160 1.00 60.84 190 VAL A O 1
ATOM 1546 N N . LYS A 1 191 ? -14.300 8.364 4.127 1.00 60.25 191 LYS A N 1
ATOM 1547 C CA . LYS A 1 191 ? -15.205 7.296 4.619 1.00 60.25 191 LYS A CA 1
ATOM 1548 C C . LYS A 1 191 ? -14.476 6.283 5.509 1.00 60.25 191 LYS A C 1
ATOM 1550 O O . LYS A 1 191 ? -14.978 5.939 6.573 1.00 60.25 191 LYS A O 1
ATOM 1555 N N . HIS A 1 192 ? -13.273 5.863 5.118 1.00 58.72 192 HIS A N 1
ATOM 1556 C CA . HIS A 1 192 ? -12.432 4.935 5.890 1.00 58.72 192 HIS A CA 1
ATOM 1557 C C . HIS A 1 192 ? -11.624 5.624 7.008 1.00 58.72 192 HIS A C 1
ATOM 1559 O O . HIS A 1 192 ? -10.747 5.019 7.630 1.00 58.72 192 HIS A O 1
ATOM 1565 N N . GLY A 1 193 ? -11.873 6.912 7.277 1.00 58.94 193 GLY A N 1
ATOM 1566 C CA . GLY A 1 193 ? -11.155 7.701 8.283 1.00 58.94 193 GLY A CA 1
ATOM 1567 C C . GLY A 1 193 ? -9.650 7.802 8.013 1.00 58.94 193 GLY A C 1
ATOM 1568 O O . GLY A 1 193 ? -8.854 7.868 8.953 1.00 58.94 193 GLY A O 1
ATOM 1569 N N . VAL A 1 194 ? -9.233 7.726 6.750 1.00 58.62 194 VAL A N 1
ATOM 1570 C CA . VAL A 1 194 ? -7.843 7.830 6.285 1.00 58.62 194 VAL A CA 1
ATOM 1571 C C . VAL A 1 194 ? -7.469 9.316 6.208 1.00 58.62 194 VAL A C 1
ATOM 1573 O O . VAL A 1 194 ? -7.301 9.925 5.153 1.00 58.62 194 VAL A O 1
ATOM 1576 N N . ILE A 1 195 ? -7.420 9.927 7.390 1.00 60.56 195 ILE A N 1
ATOM 1577 C CA . ILE A 1 195 ? -7.057 11.328 7.606 1.00 60.56 195 ILE A CA 1
ATOM 1578 C C . ILE A 1 195 ? -5.532 11.445 7.533 1.00 60.56 195 ILE A C 1
ATOM 1580 O O . ILE A 1 195 ? -4.822 10.570 8.023 1.00 60.56 195 ILE A O 1
ATOM 1584 N N . LYS A 1 196 ? -5.016 12.544 6.964 1.00 56.19 196 LYS A N 1
ATOM 1585 C CA . LYS A 1 196 ? -3.582 12.862 7.019 1.00 56.19 196 LYS A CA 1
ATOM 1586 C C . LYS A 1 196 ? -3.170 13.124 8.470 1.00 56.19 196 LYS A C 1
ATOM 1588 O O . LYS A 1 196 ? -3.352 14.233 8.969 1.00 56.19 196 LYS A O 1
ATOM 1593 N N . GLN A 1 197 ? -2.608 12.118 9.133 1.00 56.12 197 GLN A N 1
ATOM 1594 C CA . GLN A 1 197 ? -1.985 12.240 10.443 1.00 56.12 197 GLN A CA 1
ATOM 1595 C C . GLN A 1 197 ? -0.819 13.220 10.318 1.00 56.12 197 GLN A C 1
ATOM 1597 O O . GLN A 1 197 ? 0.219 12.918 9.727 1.00 56.12 197 GLN A O 1
ATOM 1602 N N . HIS A 1 198 ? -1.020 14.438 10.817 1.00 51.41 198 HIS A N 1
ATOM 1603 C CA . HIS A 1 198 ? -0.011 15.478 10.740 1.00 51.41 198 HIS A CA 1
ATOM 1604 C C . HIS A 1 198 ? 1.148 15.072 11.655 1.00 51.41 198 HIS A C 1
ATOM 1606 O O . HIS A 1 198 ? 1.039 15.158 12.879 1.00 51.41 198 HIS A O 1
ATOM 1612 N N . ARG A 1 199 ? 2.264 14.619 11.064 1.00 51.06 199 ARG A N 1
ATOM 1613 C CA . ARG A 1 199 ? 3.563 14.627 11.742 1.00 51.06 199 ARG A CA 1
ATOM 1614 C C . ARG A 1 199 ? 3.823 16.083 12.120 1.00 51.06 199 ARG A C 1
ATOM 1616 O O . ARG A 1 199 ? 4.266 16.873 11.291 1.00 51.06 199 ARG A O 1
ATOM 1623 N N . LEU A 1 200 ? 3.504 16.442 13.362 1.00 48.19 200 LEU A N 1
ATOM 1624 C CA . LEU A 1 200 ? 4.050 17.639 13.975 1.00 48.19 200 LEU A CA 1
ATOM 1625 C C . LEU A 1 200 ? 5.564 17.479 13.896 1.00 48.19 200 LEU A C 1
ATOM 1627 O O . LEU A 1 200 ? 6.135 16.621 14.571 1.00 48.19 200 LEU A O 1
ATOM 1631 N N . ASN A 1 201 ? 6.193 18.286 13.045 1.00 50.66 201 ASN A N 1
ATOM 1632 C CA . ASN A 1 201 ? 7.624 18.519 13.106 1.00 50.66 201 ASN A CA 1
ATOM 1633 C C . ASN A 1 201 ? 7.869 19.257 14.421 1.00 50.66 201 ASN A C 1
ATOM 1635 O O . ASN A 1 201 ? 7.892 20.486 14.452 1.00 50.66 201 ASN A O 1
ATOM 1639 N N . LEU A 1 202 ? 7.955 18.492 15.512 1.00 58.03 202 LEU A N 1
ATOM 1640 C CA . LEU A 1 202 ? 8.397 18.974 16.806 1.00 58.03 202 LEU A CA 1
ATOM 1641 C C . LEU A 1 202 ? 9.770 19.590 16.567 1.00 58.03 202 LEU A C 1
ATOM 1643 O O . LEU A 1 202 ? 10.740 18.880 16.294 1.00 58.03 202 LEU A O 1
ATOM 1647 N N . LEU A 1 203 ? 9.824 20.923 16.587 1.00 64.00 203 LEU A N 1
ATOM 1648 C CA . LEU A 1 203 ? 11.093 21.626 16.581 1.00 64.00 203 LEU A CA 1
ATOM 1649 C C . LEU A 1 203 ? 11.889 21.125 17.794 1.00 64.00 203 LEU A C 1
ATOM 1651 O O . LEU A 1 203 ? 11.270 20.817 18.819 1.00 64.00 203 LEU A O 1
ATOM 1655 N N . PRO A 1 204 ? 13.229 21.039 17.712 1.00 64.12 204 PRO A N 1
ATOM 1656 C CA . PRO A 1 204 ? 14.031 20.727 18.882 1.00 64.12 204 PRO A CA 1
ATOM 1657 C C . PRO A 1 204 ? 13.634 21.670 20.017 1.00 64.12 204 PRO A C 1
ATOM 1659 O O . PRO A 1 204 ? 13.621 22.889 19.822 1.00 64.12 204 PRO A O 1
ATOM 1662 N N . ASP A 1 205 ? 13.287 21.122 21.183 1.00 75.25 205 ASP A N 1
ATOM 1663 C CA . ASP A 1 205 ? 13.088 21.946 22.369 1.00 75.25 205 ASP A CA 1
ATOM 1664 C C . ASP A 1 205 ? 14.466 22.420 22.833 1.00 75.25 205 ASP A C 1
ATOM 1666 O O . ASP A 1 205 ? 15.152 21.791 23.641 1.00 75.25 205 ASP A O 1
ATOM 1670 N N . TRP A 1 206 ? 14.893 23.541 22.256 1.00 82.38 206 TRP A N 1
ATOM 1671 C CA . TRP A 1 206 ? 16.140 24.203 22.600 1.00 82.38 206 TRP A CA 1
ATOM 1672 C C . TRP A 1 206 ? 16.174 24.616 24.077 1.00 82.38 206 TRP A C 1
ATOM 1674 O O . TRP A 1 206 ? 17.264 24.736 24.624 1.00 82.38 206 TRP A O 1
ATOM 1684 N N . GLY A 1 207 ? 15.023 24.782 24.741 1.00 85.88 207 GLY A N 1
ATOM 1685 C CA . GLY A 1 207 ? 14.945 25.010 26.183 1.00 85.88 207 GLY A CA 1
ATOM 1686 C C . GLY A 1 207 ? 15.347 23.768 26.976 1.00 85.88 207 GLY A C 1
ATOM 1687 O O . GLY A 1 207 ? 16.226 23.855 27.834 1.00 85.88 207 GLY A O 1
ATOM 1688 N N . ALA A 1 208 ? 14.776 22.606 26.647 1.00 83.44 208 ALA A N 1
ATOM 1689 C CA . ALA A 1 208 ? 15.147 21.327 27.255 1.00 83.44 208 ALA A CA 1
ATOM 1690 C C . ALA A 1 208 ? 16.623 20.970 26.990 1.00 83.44 208 ALA A C 1
ATOM 1692 O O . ALA A 1 208 ? 17.372 20.700 27.928 1.00 83.44 208 ALA A O 1
ATOM 1693 N N . ILE A 1 209 ? 17.069 21.065 25.730 1.00 86.31 209 ILE A N 1
ATOM 1694 C CA . ILE A 1 209 ? 18.449 20.751 25.321 1.00 86.31 209 ILE A CA 1
ATOM 1695 C C . ILE A 1 209 ? 19.460 21.666 26.032 1.00 86.31 209 ILE A C 1
ATOM 1697 O O . ILE A 1 209 ? 20.465 21.187 26.557 1.00 86.31 209 ILE A O 1
ATOM 1701 N N . VAL A 1 210 ? 19.204 22.980 26.090 1.00 90.75 210 VAL A N 1
ATOM 1702 C CA . VAL A 1 210 ? 20.077 23.914 26.822 1.00 90.75 210 VAL A CA 1
ATOM 1703 C C . VAL A 1 210 ? 20.025 23.648 28.327 1.00 90.75 210 VAL A C 1
ATOM 1705 O O . VAL A 1 210 ? 21.069 23.710 28.969 1.00 90.75 210 VAL A O 1
ATOM 1708 N N . GLY A 1 211 ? 18.863 23.306 28.891 1.00 89.44 211 GLY A N 1
ATOM 1709 C CA . GLY A 1 211 ? 18.713 22.968 30.309 1.00 89.44 211 GLY A CA 1
ATOM 1710 C C . GLY A 1 211 ? 19.552 21.760 30.735 1.00 89.44 211 GLY A C 1
ATOM 1711 O O . GLY A 1 211 ? 20.302 21.847 31.711 1.00 89.44 211 GLY A O 1
ATOM 1712 N N . GLU A 1 212 ? 19.487 20.660 29.981 1.00 86.31 212 GLU A N 1
ATOM 1713 C CA . GLU A 1 212 ? 20.278 19.450 30.242 1.00 86.31 212 GLU A CA 1
ATOM 1714 C C . GLU A 1 212 ? 21.785 19.719 30.114 1.00 86.31 212 GLU A C 1
ATOM 1716 O O . GLU A 1 212 ? 22.549 19.432 31.040 1.00 86.31 212 GLU A O 1
ATOM 1721 N N . VAL A 1 213 ? 22.220 20.353 29.017 1.00 90.75 213 VAL A N 1
ATOM 1722 C CA . VAL A 1 213 ? 23.636 20.702 28.801 1.00 90.75 213 VAL A CA 1
ATOM 1723 C C . VAL A 1 213 ? 24.149 21.650 29.892 1.00 90.75 213 VAL A C 1
ATOM 1725 O O . VAL A 1 213 ? 25.238 21.446 30.426 1.00 90.75 213 VAL A O 1
ATOM 1728 N N . HIS A 1 214 ? 23.368 22.661 30.279 1.00 91.38 214 HIS A N 1
ATOM 1729 C CA . HIS A 1 214 ? 23.748 23.618 31.320 1.00 91.38 214 HIS A CA 1
ATOM 1730 C C . HIS A 1 214 ? 23.874 22.954 32.701 1.00 91.38 214 HIS A C 1
ATOM 1732 O O . HIS A 1 214 ? 24.832 23.230 33.426 1.00 91.38 214 HIS A O 1
ATOM 1738 N N . SER A 1 215 ? 22.973 22.024 33.036 1.00 86.56 215 SER A N 1
ATOM 1739 C CA . SER A 1 215 ? 23.041 21.227 34.269 1.00 86.56 215 SER A CA 1
ATOM 1740 C C . SER A 1 215 ? 24.325 20.385 34.343 1.00 86.56 215 SER A C 1
ATOM 1742 O O . SER A 1 215 ? 25.036 20.404 35.353 1.00 86.56 215 SER A O 1
ATOM 1744 N N . VAL A 1 216 ? 24.683 19.712 33.242 1.00 90.94 216 VAL A N 1
ATOM 1745 C CA . VAL A 1 216 ? 25.926 18.928 33.130 1.00 90.94 216 VAL A CA 1
ATOM 1746 C C . VAL A 1 216 ? 27.170 19.824 33.195 1.00 90.94 216 VAL A C 1
ATOM 1748 O O . VAL A 1 216 ? 28.159 19.452 33.827 1.00 90.94 216 VAL A O 1
ATOM 1751 N N . CYS A 1 217 ? 27.135 21.028 32.622 1.00 88.81 217 CYS A N 1
ATOM 1752 C CA . CYS A 1 217 ? 28.235 21.988 32.746 1.00 88.81 217 CYS A CA 1
ATOM 1753 C C . CYS A 1 217 ? 28.438 22.461 34.197 1.00 88.81 217 CYS A C 1
ATOM 1755 O O . CYS A 1 217 ? 29.573 22.474 34.674 1.00 88.81 217 CYS A O 1
ATOM 1757 N N . ILE A 1 218 ? 27.365 22.806 34.922 1.00 88.38 218 ILE A N 1
ATOM 1758 C CA . ILE A 1 218 ? 27.453 23.272 36.319 1.00 88.38 218 ILE A CA 1
ATOM 1759 C C . ILE A 1 218 ? 27.971 22.169 37.247 1.00 88.38 218 ILE A C 1
ATOM 1761 O O . ILE A 1 218 ? 28.840 22.433 38.083 1.00 88.38 218 ILE A O 1
ATOM 1765 N N . SER A 1 219 ? 27.467 20.938 37.115 1.00 82.44 219 SER A N 1
ATOM 1766 C CA . SER A 1 219 ? 27.876 19.833 37.992 1.00 82.44 219 SER A CA 1
ATOM 1767 C C . SER A 1 219 ? 29.363 19.507 37.833 1.00 82.44 219 SER A C 1
ATOM 1769 O O . SER A 1 219 ? 30.072 19.401 38.831 1.00 82.44 219 SER A O 1
ATOM 1771 N N . ASN A 1 220 ? 29.882 19.472 36.602 1.00 83.44 220 ASN A N 1
ATOM 1772 C CA . ASN A 1 220 ? 31.315 19.294 36.358 1.00 83.44 220 ASN A CA 1
ATOM 1773 C C . ASN A 1 220 ? 32.148 20.490 36.859 1.00 83.44 220 ASN A C 1
ATOM 1775 O O . ASN A 1 220 ? 33.166 20.288 37.520 1.00 83.44 220 ASN A O 1
ATOM 1779 N N . ALA A 1 221 ? 31.701 21.728 36.619 1.00 84.56 221 ALA A N 1
ATOM 1780 C CA . ALA A 1 221 ? 32.407 22.939 37.050 1.00 84.56 221 ALA A CA 1
ATOM 1781 C C . ALA A 1 221 ? 32.466 23.129 38.580 1.00 84.56 221 ALA A C 1
ATOM 1783 O O . ALA A 1 221 ? 33.303 23.889 39.064 1.00 84.56 221 ALA A O 1
ATOM 1784 N N . THR A 1 222 ? 31.604 22.452 39.345 1.00 81.75 222 THR A N 1
ATOM 1785 C CA . THR A 1 222 ? 31.557 22.541 40.816 1.00 81.75 222 THR A CA 1
ATOM 1786 C C . THR A 1 222 ? 32.131 21.302 41.502 1.00 81.75 222 THR A C 1
ATOM 1788 O O . THR A 1 222 ? 32.983 21.433 42.380 1.00 81.75 222 THR A O 1
ATOM 1791 N N . LEU A 1 223 ? 31.728 20.095 41.092 1.00 80.25 223 LEU A N 1
ATOM 1792 C CA . LEU A 1 223 ? 32.130 18.851 41.755 1.00 80.25 223 LEU A CA 1
ATOM 1793 C C . LEU A 1 223 ? 33.596 18.487 41.492 1.00 80.25 223 LEU A C 1
ATOM 1795 O O . LEU A 1 223 ? 34.276 18.061 42.422 1.00 80.25 223 LEU A O 1
ATOM 1799 N N . ILE A 1 224 ? 34.113 18.681 40.273 1.00 82.00 224 ILE A N 1
ATOM 1800 C CA . ILE A 1 224 ? 35.507 18.337 39.937 1.00 82.00 224 ILE A CA 1
ATOM 1801 C C . ILE A 1 224 ? 36.516 19.138 40.784 1.00 82.00 224 ILE A C 1
ATOM 1803 O O . ILE A 1 224 ? 37.333 18.502 41.455 1.00 82.00 224 ILE A O 1
ATOM 1807 N N . PRO A 1 225 ? 36.486 20.490 40.839 1.00 84.44 225 PRO A N 1
ATOM 1808 C CA . PRO A 1 225 ? 37.429 21.235 41.675 1.00 84.44 225 PRO A CA 1
ATOM 1809 C C . PRO A 1 225 ? 37.211 20.997 43.176 1.00 84.44 225 PRO A C 1
ATOM 1811 O O . PRO A 1 225 ? 38.182 21.006 43.930 1.00 84.44 225 PRO A O 1
ATOM 1814 N N . TYR A 1 226 ? 35.978 20.730 43.624 1.00 83.19 226 TYR A N 1
ATOM 1815 C CA . TYR A 1 226 ? 35.697 20.409 45.027 1.00 83.19 226 TYR A CA 1
ATOM 1816 C C . TYR A 1 226 ? 36.300 19.056 45.443 1.00 83.19 226 TYR A C 1
ATOM 1818 O O . TYR A 1 226 ? 37.011 18.978 46.445 1.00 83.19 226 TYR A O 1
ATOM 1826 N N . LEU A 1 227 ? 36.111 18.007 44.633 1.00 81.88 227 LEU A N 1
ATOM 1827 C CA . LEU A 1 227 ? 36.721 16.688 44.841 1.00 81.88 227 LEU A CA 1
ATOM 1828 C C . LEU A 1 227 ? 38.251 16.736 44.731 1.00 81.88 227 LEU A C 1
ATOM 1830 O O . LEU A 1 227 ? 38.943 16.099 45.525 1.00 81.88 227 LEU A O 1
ATOM 1834 N N . TRP A 1 228 ? 38.793 17.521 43.796 1.00 83.12 228 TRP A N 1
ATOM 1835 C CA . TRP A 1 228 ? 40.237 17.728 43.665 1.00 83.12 228 TRP A CA 1
ATOM 1836 C C . TRP A 1 228 ? 40.829 18.440 44.892 1.00 83.12 228 TRP A C 1
ATOM 1838 O O . TRP A 1 228 ? 41.866 18.023 45.410 1.00 83.12 228 TRP A O 1
ATOM 1848 N N . CYS A 1 229 ? 40.142 19.456 45.421 1.00 81.75 229 CYS A N 1
ATOM 1849 C CA . CYS A 1 229 ? 40.538 20.156 46.643 1.00 81.75 229 CYS A CA 1
ATOM 1850 C C . CYS A 1 229 ? 40.483 19.242 47.884 1.00 81.75 229 CYS A C 1
ATOM 1852 O O . CYS A 1 229 ? 41.432 19.218 48.666 1.00 81.75 229 CYS A O 1
ATOM 1854 N N . ILE A 1 230 ? 39.438 18.415 48.027 1.00 82.50 230 ILE A N 1
ATOM 1855 C CA . ILE A 1 230 ? 39.348 17.403 49.097 1.00 82.50 230 ILE A CA 1
ATOM 1856 C C . ILE A 1 230 ? 40.482 16.378 48.984 1.00 82.50 230 ILE A C 1
ATOM 1858 O O . ILE A 1 230 ? 41.148 16.101 49.978 1.00 82.50 230 ILE A O 1
ATOM 1862 N N . SER A 1 231 ? 40.755 15.860 47.783 1.00 78.81 231 SER A N 1
ATOM 1863 C CA . SER A 1 231 ? 41.880 14.946 47.537 1.00 78.81 231 SER A CA 1
ATOM 1864 C C . SER A 1 231 ? 43.225 15.593 47.896 1.00 78.81 231 SER A C 1
ATOM 1866 O O . SER A 1 231 ? 44.078 14.972 48.528 1.00 78.81 231 SER A O 1
ATOM 1868 N N . SER A 1 232 ? 43.395 16.879 47.581 1.00 78.69 232 SER A N 1
ATOM 1869 C CA . SER A 1 232 ? 44.597 17.642 47.932 1.00 78.69 232 SER A CA 1
ATOM 1870 C C . SER A 1 232 ? 44.737 17.813 49.450 1.00 78.69 232 SER A C 1
ATOM 1872 O O . SER A 1 232 ? 45.808 17.554 49.993 1.00 78.69 232 SER A O 1
ATOM 1874 N N . MET A 1 233 ? 43.658 18.161 50.162 1.00 73.31 233 MET A N 1
ATOM 1875 C CA . MET A 1 233 ? 43.670 18.274 51.627 1.00 73.31 233 MET A CA 1
ATOM 1876 C C . MET A 1 233 ? 43.903 16.931 52.330 1.00 73.31 233 MET A C 1
ATOM 1878 O O . MET A 1 233 ? 44.649 16.892 53.304 1.00 73.31 233 MET A O 1
ATOM 1882 N N . LEU A 1 234 ? 43.336 15.827 51.830 1.00 70.38 234 LEU A N 1
ATOM 1883 C CA . LEU A 1 234 ? 43.596 14.483 52.360 1.00 70.38 234 LEU A CA 1
ATOM 1884 C C . LEU A 1 234 ? 45.065 14.073 52.175 1.00 70.38 234 LEU A C 1
ATOM 1886 O O . LEU A 1 234 ? 45.678 13.569 53.113 1.00 70.38 234 LEU A O 1
ATOM 1890 N N . ASN A 1 235 ? 45.660 14.355 51.012 1.00 66.56 235 ASN A N 1
ATOM 1891 C CA . ASN A 1 235 ? 47.086 14.108 50.775 1.00 66.56 235 ASN A CA 1
ATOM 1892 C C . ASN A 1 235 ? 47.990 14.982 51.668 1.00 66.56 235 ASN A C 1
ATOM 1894 O O . ASN A 1 235 ? 49.000 14.494 52.171 1.00 66.56 235 ASN A O 1
ATOM 1898 N N . ILE A 1 236 ? 47.611 16.238 51.935 1.00 58.78 236 ILE A N 1
ATOM 1899 C CA . ILE A 1 236 ? 48.326 17.122 52.874 1.00 58.78 236 ILE A CA 1
ATOM 1900 C C . ILE A 1 236 ? 48.246 16.575 54.311 1.00 58.78 236 ILE A C 1
ATOM 1902 O O . ILE A 1 236 ? 49.280 16.432 54.965 1.00 58.78 236 ILE A O 1
ATOM 1906 N N . PHE A 1 237 ? 47.055 16.182 54.780 1.00 52.25 237 PHE A N 1
ATOM 1907 C CA . PHE A 1 237 ? 46.869 15.538 56.091 1.00 52.25 237 PHE A CA 1
ATOM 1908 C C . PHE A 1 237 ? 47.599 14.189 56.216 1.00 52.25 237 PHE A C 1
ATOM 1910 O O . PHE A 1 237 ? 47.977 13.791 57.321 1.00 52.25 237 PHE A O 1
ATOM 1917 N N . SER A 1 238 ? 47.824 13.489 55.101 1.00 49.22 238 SER A N 1
ATOM 1918 C CA . SER A 1 238 ? 48.628 12.265 55.076 1.00 49.22 238 SER A CA 1
ATOM 1919 C C . SER A 1 238 ? 50.129 12.531 55.219 1.00 49.22 238 SER A C 1
ATOM 1921 O O . SER A 1 238 ? 50.833 11.651 55.700 1.00 49.22 238 SER A O 1
ATOM 1923 N N . GLN A 1 239 ? 50.639 13.704 54.824 1.00 47.22 239 GLN A N 1
ATOM 1924 C CA . GLN A 1 239 ? 52.064 14.033 54.969 1.00 47.22 239 GLN A CA 1
ATOM 1925 C C . GLN A 1 239 ? 52.401 14.630 56.341 1.00 47.22 239 GLN A C 1
ATOM 1927 O O . GLN A 1 239 ? 53.475 14.359 56.874 1.00 47.22 239 GLN A O 1
ATOM 1932 N N . SER A 1 240 ? 51.482 15.374 56.966 1.00 46.09 240 SER A N 1
ATOM 1933 C CA . SER A 1 240 ? 51.714 15.993 58.282 1.00 46.09 240 SER A CA 1
ATOM 1934 C C . SER A 1 240 ? 51.804 15.006 59.458 1.00 46.09 240 SER A C 1
ATOM 1936 O O . SER A 1 240 ? 52.117 15.430 60.565 1.00 46.09 240 SER A O 1
ATOM 1938 N N . ASN A 1 241 ? 51.529 13.715 59.239 1.00 42.06 241 ASN A N 1
ATOM 1939 C CA . ASN A 1 241 ? 51.541 12.665 60.267 1.00 42.06 241 ASN A CA 1
ATOM 1940 C C . ASN A 1 241 ? 52.658 11.612 60.079 1.00 42.06 241 ASN A C 1
ATOM 1942 O O . ASN A 1 241 ? 52.691 10.631 60.814 1.00 42.06 241 ASN A O 1
ATOM 1946 N N . CYS A 1 242 ? 53.570 11.789 59.114 1.00 40.00 242 CYS A N 1
ATOM 1947 C CA . CYS A 1 242 ? 54.608 10.801 58.771 1.00 40.00 242 CYS A CA 1
ATOM 1948 C C . CYS A 1 242 ? 56.039 11.288 59.074 1.00 40.00 242 CYS A C 1
ATOM 1950 O O . CYS A 1 242 ? 56.940 11.138 58.251 1.00 40.00 242 CYS A O 1
ATOM 1952 N N . LEU A 1 243 ? 56.243 11.870 60.260 1.00 42.28 243 LEU A N 1
ATOM 1953 C CA . LEU A 1 243 ? 57.563 12.220 60.805 1.00 42.28 243 LEU A CA 1
ATOM 1954 C C . LEU A 1 243 ? 57.745 11.718 62.249 1.00 42.28 243 LEU A C 1
ATOM 1956 O O . LEU A 1 243 ? 58.175 12.468 63.120 1.00 42.28 243 LEU A O 1
ATOM 1960 N N . ASP A 1 244 ? 57.440 10.441 62.492 1.00 36.97 244 ASP A N 1
ATOM 1961 C CA . ASP A 1 244 ? 58.030 9.695 63.610 1.00 36.97 244 ASP A CA 1
ATOM 1962 C C . ASP A 1 244 ? 58.067 8.177 63.322 1.00 36.97 244 ASP A C 1
ATOM 1964 O O . ASP A 1 244 ? 57.379 7.689 62.424 1.00 36.97 244 ASP A O 1
ATOM 1968 N N . TYR A 1 245 ? 58.856 7.465 64.126 1.00 33.03 245 TYR A N 1
ATOM 1969 C CA . TYR A 1 245 ? 59.148 6.027 64.157 1.00 33.03 245 TYR A CA 1
ATOM 1970 C C . TYR A 1 245 ? 59.997 5.403 63.034 1.00 33.03 245 TYR A C 1
ATOM 1972 O O . TYR A 1 245 ? 59.610 5.277 61.873 1.00 33.03 245 TYR A O 1
ATOM 1980 N N . SER A 1 246 ? 61.171 4.929 63.461 1.00 33.38 246 SER A N 1
ATOM 1981 C CA . SER A 1 246 ? 62.181 4.177 62.718 1.00 33.38 246 SER A CA 1
ATOM 1982 C C . SER A 1 246 ? 62.176 2.673 63.062 1.00 33.38 246 SER A C 1
ATOM 1984 O O . SER A 1 246 ? 61.544 2.241 64.022 1.00 33.38 246 SER A O 1
ATOM 1986 N N . GLU A 1 247 ? 63.019 1.929 62.328 1.00 35.16 247 GLU A N 1
ATOM 1987 C CA . GLU A 1 247 ? 63.856 0.812 62.826 1.00 35.16 247 GLU A CA 1
ATOM 1988 C C . GLU A 1 247 ? 63.304 -0.617 63.054 1.00 35.16 247 GLU A C 1
ATOM 1990 O O . GLU A 1 247 ? 62.149 -0.832 63.395 1.00 35.16 247 GLU A O 1
ATOM 1995 N N . VAL A 1 248 ? 64.251 -1.580 62.943 1.00 35.28 248 VAL A N 1
ATOM 1996 C CA . VAL A 1 248 ? 64.270 -2.954 63.520 1.00 35.28 248 VAL A CA 1
ATOM 1997 C C . VAL A 1 248 ? 63.210 -3.929 62.937 1.00 35.28 248 VAL A C 1
ATOM 1999 O O . VAL A 1 248 ? 62.017 -3.752 63.132 1.00 35.28 248 VAL A O 1
ATOM 2002 N N . VAL A 1 249 ? 63.533 -5.003 62.186 1.00 36.31 249 VAL A N 1
ATOM 2003 C CA . VAL A 1 249 ? 64.564 -6.073 62.335 1.00 36.31 249 VAL A CA 1
ATOM 2004 C C . VAL A 1 249 ? 65.101 -6.561 60.956 1.00 36.31 249 VAL A C 1
ATOM 2006 O O . VAL A 1 249 ? 64.418 -6.416 59.947 1.00 36.31 249 VAL A O 1
ATOM 2009 N N . ASP A 1 250 ? 66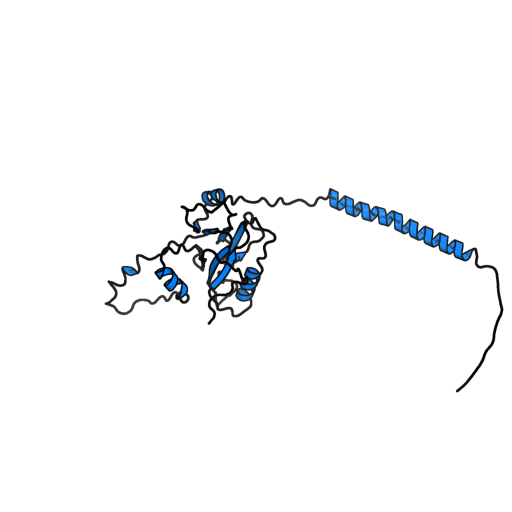.287 -7.190 60.922 1.00 38.00 250 ASP A N 1
ATOM 2010 C CA . ASP A 1 250 ? 66.967 -7.793 59.745 1.00 38.00 250 ASP A CA 1
ATOM 2011 C C . ASP A 1 250 ? 67.110 -9.348 59.856 1.00 38.00 250 ASP A C 1
ATOM 2013 O O . ASP A 1 250 ? 66.818 -9.923 60.904 1.00 38.00 250 ASP A O 1
ATOM 2017 N N . THR A 1 251 ? 67.654 -10.017 58.822 1.00 38.06 251 THR A N 1
ATOM 2018 C CA . THR A 1 251 ? 68.031 -11.455 58.687 1.00 38.06 251 THR A CA 1
ATOM 2019 C C . THR A 1 251 ? 66.889 -12.454 58.381 1.00 38.06 251 THR A C 1
ATOM 2021 O O . THR A 1 251 ? 65.762 -12.250 58.812 1.00 38.06 251 THR A O 1
ATOM 2024 N N . SER A 1 252 ? 67.071 -13.616 57.714 1.00 38.91 252 SER A N 1
ATOM 2025 C CA . SER A 1 252 ? 68.041 -14.153 56.708 1.00 38.91 252 SER A CA 1
ATOM 2026 C C . SER A 1 252 ? 67.518 -15.550 56.218 1.00 38.91 252 SER A C 1
ATOM 2028 O O . SER A 1 252 ? 66.438 -15.936 56.654 1.00 38.91 252 SER A O 1
ATOM 2030 N N . LEU A 1 253 ? 68.108 -16.408 55.355 1.00 39.69 253 LEU A N 1
ATOM 2031 C CA . LEU A 1 253 ? 69.374 -16.516 54.585 1.00 39.69 253 LEU A CA 1
ATOM 2032 C C . LEU A 1 253 ? 69.140 -17.475 53.358 1.00 39.69 253 LEU A C 1
ATOM 2034 O O . LEU A 1 253 ? 68.001 -17.808 53.060 1.00 39.69 253 LEU A O 1
ATOM 2038 N N . PHE A 1 254 ? 70.217 -18.007 52.745 1.00 37.88 254 PHE A N 1
ATOM 2039 C CA . PHE A 1 254 ? 70.325 -19.044 51.675 1.00 37.88 254 PHE A CA 1
ATOM 2040 C C . PHE A 1 254 ? 70.081 -18.562 50.222 1.00 37.88 254 PHE A C 1
ATOM 2042 O O . PHE A 1 254 ? 69.004 -18.089 49.896 1.00 37.88 254 PHE A O 1
ATOM 2049 N N . LYS A 1 255 ? 71.095 -18.503 49.333 1.00 37.22 255 LYS A N 1
ATOM 2050 C CA . LYS A 1 255 ? 71.967 -19.557 48.726 1.00 37.22 255 LYS A CA 1
ATOM 2051 C C . LYS A 1 255 ? 71.250 -20.401 47.649 1.00 37.22 255 LYS A C 1
ATOM 2053 O O . LYS A 1 255 ? 70.134 -20.828 47.890 1.00 37.22 255 LYS A O 1
ATOM 2058 N N . SER A 1 256 ? 71.867 -20.821 46.534 1.00 38.47 256 SER A N 1
ATOM 2059 C CA . SER A 1 256 ? 73.157 -20.472 45.890 1.00 38.47 256 SER A CA 1
ATOM 2060 C C . SER A 1 256 ? 73.364 -21.377 44.661 1.00 38.47 256 SER A C 1
ATOM 2062 O O . SER A 1 256 ? 73.703 -22.544 44.870 1.00 38.47 256 SER A O 1
ATOM 2064 N N . GLN A 1 257 ? 73.294 -20.858 43.431 1.00 38.75 257 GLN A N 1
ATOM 2065 C CA . GLN A 1 257 ? 74.168 -21.282 42.321 1.00 38.75 257 GLN A CA 1
ATOM 2066 C C . GLN A 1 257 ? 74.183 -20.237 41.201 1.00 38.75 257 GLN A C 1
ATOM 2068 O O . GLN A 1 257 ? 73.184 -19.490 41.115 1.00 38.75 257 GLN A O 1
#